Protein AF-0000000085932369 (afdb_homodimer)

Radius of gyration: 22.87 Å; Cα contacts (8 Å, |Δi|>4): 443; chains: 2; bounding box: 45×69×63 Å

Organism: NCBI:txid2903556

Solvent-accessible surface area (backbone atoms only — not comparable to full-atom values): 17934 Å² total; per-residue (Å²): 130,82,78,56,84,69,60,48,57,63,90,73,26,46,68,50,32,67,59,40,33,54,51,48,50,53,53,52,72,73,40,90,59,33,65,48,53,47,38,57,57,40,38,43,55,22,18,66,67,14,22,52,49,18,52,52,50,33,39,75,47,51,67,39,48,54,57,60,39,37,35,55,49,42,48,52,35,40,58,59,43,41,21,70,53,42,41,50,55,55,47,55,74,44,67,52,51,70,66,43,47,51,52,21,46,49,72,58,44,48,63,48,97,69,71,75,40,45,50,39,53,23,47,33,46,45,38,64,52,73,38,41,68,46,44,74,72,67,37,48,66,59,52,48,52,52,44,42,74,50,38,40,51,66,72,46,48,54,50,24,54,52,52,52,56,56,56,69,73,97,131,82,79,58,83,69,61,48,56,64,89,73,26,46,67,49,32,67,58,40,33,52,51,49,51,53,51,52,72,72,40,88,59,34,65,50,52,46,38,57,57,40,39,45,56,22,18,68,67,14,21,51,49,18,50,51,51,33,38,74,47,51,66,40,48,53,58,59,40,37,36,53,50,42,46,52,35,41,60,60,43,41,22,69,52,41,40,50,55,56,48,55,72,44,67,51,52,70,65,42,48,52,52,21,46,50,71,58,47,47,62,48,97,69,72,74,38,47,49,41,53,23,48,34,47,45,38,65,50,74,38,40,68,46,45,75,71,67,37,48,68,60,51,49,52,52,43,42,75,49,39,41,52,68,72,46,47,55,50,24,53,52,53,52,57,56,56,70,74,98

Nearest PDB structures (foldseek):
  3dfg-assembly1_A  TM=7.960E-01  e=4.569E-06  Xanthomonas campestris pv. campestris
  3d5l-assembly2_B  TM=8.323E-01  e=6.733E-05  Limosilactobacillus reuteri subsp. rodentium
  3d5l-assembly1_A  TM=8.356E-01  e=1.190E-04  Limosilactobacillus reuteri subsp. rodentium
  3c1d-assembly3_A  TM=7.970E-01  e=9.922E-04  unclassified
  3c1d-assembly3_B  TM=7.522E-01  e=1.220E-03  unclassified

pLDDT: mean 90.95, std 12.21, range [25.38, 98.31]

InterPro domains:
  IPR003783 Regulatory protein RecX [MF_01114] (12-168)
  IPR003783 Regulatory protein RecX [PTHR33602] (10-166)
  IPR036388 Winged helix-like DNA-binding domain superfamily [G3DSA:1.10.10.10] (19-63)
  IPR053926 RecX, first three-helical domain [PF21982] (20-58)

Sequence (340 aa):
MAWARRRRPEAEKSADPAKARATGLEYLAAREHSAAELYDRLCRRYTEAAAAQAIADLVEQGWLDDTRYALMRAQSLLYARKSRRAAAHVLRGKGLTNQQVQQALEEVYAAPEEGEDPELAAAIALVQGRYQAKLAAGRRDLVAAALLRRGFGYPVVRRALAEVEQTSDLMAWARRRRPEAEKSADPAKARATGLEYLAAREHSAAELYDRLCRRYTEAAAAQAIADLVEQGWLDDTRYALMRAQSLLYARKSRRAAAHVLRGKGLTNQQVQQALEEVYAAPEEGEDPELAAAIALVQGRYQAKLAAGRRDLVAAALLRRGFGYPVVRRALAEVEQTSDL

Foldseek 3Di:
DPPPVPLPDLVQAAAALVVLLVVLLVVLVVDDAALQRSLVVSSSRHHNNSSVVSSVVCVVVPSHDLLVVLQVQLQVCLVVLAALQLSLVVSVVRVDDPVSNVVSSCVRQPDDPDDDRSNLVSLLVCCVVPPVVVVVVVVLVVSLVVVVVRPHDPVSSVVSSVVSVVVVVD/DPPPVPLPDLVQAAAALVVLLVVLLVVLVVDDAALQRSLVVSSSRHHNNSSVVSSVVCVVVPSHDLLVVLQVQLQVCLVVLAALQLSLVVSVVRVDDPVSNVVSSCVRQPDDPDDDRSNLVSLLVCCVVPPVVVVVVVVLVVSLVVVVVSPHDPVSSVVSSVVSVVVVVD

Secondary structure (DSSP, 8-state):
---------GGGSB--HHHHHHHHHHHHHHS---HHHHHHHHTTTB-HHHHHHHHHHHHHTTS--HHHHHHHHHHHHHHTT--HHHHHHHHHTTT--HHHHHHHHHHHHSPPSSS--HHHHHHHHHIIIIIHHHHHTT-HHHHHHHHHHTT--HHHHHHHHHHHHHHH--/---------GGGSB--HHHHHHHHHHHHHHS---HHHHHHHHTTTB-HHHHHHHHHHHHHTTS--HHHHHHHHHHHHHHTT--HHHHHHHHHTTT--HHHHHHHHHHHHSPPSSS--HHHHHHHHHIIIIIHHHHHTT-HHHHHHHHHHTT--HHHHHHHHHHHHHHHH-

Structure (mmCIF, N/CA/C/O backbone):
data_AF-0000000085932369-model_v1
#
loop_
_entity.id
_entity.type
_entity.pdbx_description
1 polymer 'Regulatory protein RecX'
#
loop_
_atom_site.group_PDB
_atom_site.id
_atom_site.type_symbol
_atom_site.label_atom_id
_atom_site.label_alt_id
_atom_site.label_comp_id
_atom_site.label_asym_id
_atom_site.label_entity_id
_atom_site.label_seq_id
_atom_site.pdbx_PDB_ins_code
_atom_site.Cartn_x
_atom_site.Cartn_y
_atom_site.Cartn_z
_atom_site.occupancy
_atom_site.B_iso_or_equiv
_atom_site.auth_seq_id
_atom_site.auth_comp_id
_atom_site.auth_asym_id
_atom_site.auth_atom_id
_atom_site.pdbx_PDB_model_num
ATOM 1 N N . MET A 1 1 ? 8.391 -18.094 24.875 1 25.66 1 MET A N 1
ATOM 2 C CA . MET A 1 1 ? 7.699 -16.859 25.234 1 25.66 1 MET A CA 1
ATOM 3 C C . MET A 1 1 ? 7.699 -15.883 24.047 1 25.66 1 MET A C 1
ATOM 5 O O . MET A 1 1 ? 8.758 -15.523 23.547 1 25.66 1 MET A O 1
ATOM 9 N N . ALA A 1 2 ? 6.883 -15.953 23.047 1 33.97 2 ALA A N 1
ATOM 10 C CA . ALA A 1 2 ? 6.766 -15.18 21.812 1 33.97 2 ALA A CA 1
ATOM 11 C C . ALA A 1 2 ? 6.746 -13.688 22.109 1 33.97 2 ALA A C 1
ATOM 13 O O . ALA A 1 2 ? 5.953 -13.211 22.922 1 33.97 2 ALA A O 1
ATOM 14 N N . TRP A 1 3 ? 7.82 -13.07 22.281 1 35.84 3 TRP A N 1
ATOM 15 C CA . TRP A 1 3 ? 7.98 -11.68 22.688 1 35.84 3 TRP A CA 1
ATOM 16 C C . TRP A 1 3 ? 7.035 -10.766 21.906 1 35.84 3 TRP A C 1
ATOM 18 O O . TRP A 1 3 ? 7.254 -10.508 20.719 1 35.84 3 TRP A O 1
ATOM 28 N N . ALA A 1 4 ? 5.793 -10.984 22.031 1 40.44 4 ALA A N 1
ATOM 29 C CA . ALA A 1 4 ? 4.762 -10.031 21.609 1 40.44 4 ALA A CA 1
ATOM 30 C C . ALA A 1 4 ? 5.199 -8.594 21.875 1 40.44 4 ALA A C 1
ATOM 32 O O . ALA A 1 4 ? 5.723 -8.289 22.953 1 40.44 4 ALA A O 1
ATOM 33 N N . ARG A 1 5 ? 5.832 -7.891 21.094 1 47.28 5 ARG A N 1
ATOM 34 C CA . ARG A 1 5 ? 6.051 -6.504 21.484 1 47.28 5 ARG A CA 1
ATOM 35 C C . ARG A 1 5 ? 5.008 -6.055 22.5 1 47.28 5 ARG A C 1
ATOM 37 O O . ARG A 1 5 ? 3.82 -5.969 22.188 1 47.28 5 ARG A O 1
ATOM 44 N N . ARG A 1 6 ? 5.023 -6.309 23.734 1 51.81 6 ARG A N 1
ATOM 45 C CA . ARG A 1 6 ? 4.156 -6.145 24.906 1 51.81 6 ARG A CA 1
ATOM 46 C C . ARG A 1 6 ? 3.436 -4.801 24.859 1 51.81 6 ARG A C 1
ATOM 48 O O . ARG A 1 6 ? 4.074 -3.754 24.719 1 51.81 6 ARG A O 1
ATOM 55 N N . ARG A 1 7 ? 2.188 -4.742 24.281 1 64.12 7 ARG A N 1
ATOM 56 C CA . ARG A 1 7 ? 1.36 -3.557 24.469 1 64.12 7 ARG A CA 1
ATOM 57 C C . ARG A 1 7 ? 1.574 -2.953 25.859 1 64.12 7 ARG A C 1
ATOM 59 O O . ARG A 1 7 ? 1.419 -3.641 26.859 1 64.12 7 ARG A O 1
ATOM 66 N N . ARG A 1 8 ? 2.355 -1.951 25.891 1 71.62 8 ARG A N 1
ATOM 67 C CA . ARG A 1 8 ? 2.498 -1.263 27.172 1 71.62 8 ARG A CA 1
ATOM 68 C C . ARG A 1 8 ? 1.15 -1.13 27.875 1 71.62 8 ARG A C 1
ATOM 70 O O . ARG A 1 8 ? 0.125 -0.911 27.234 1 71.62 8 ARG A O 1
ATOM 77 N N . PRO A 1 9 ? 1.215 -1.511 29.141 1 81.25 9 PRO A N 1
ATOM 78 C CA . PRO A 1 9 ? -0.034 -1.264 29.875 1 81.25 9 PRO A CA 1
ATOM 79 C C . PRO A 1 9 ? -0.544 0.165 29.688 1 81.25 9 PRO A C 1
ATOM 81 O O . PRO A 1 9 ? 0.249 1.088 29.5 1 81.25 9 PRO A O 1
ATOM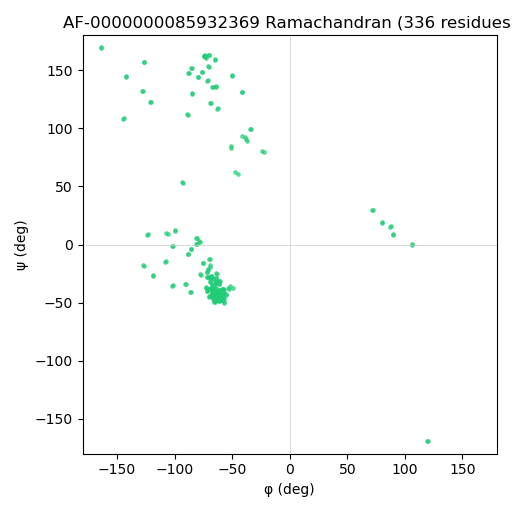 84 N N . GLU A 1 10 ? -1.812 0.389 29.656 1 83.69 10 GLU A N 1
ATOM 85 C CA . GLU A 1 10 ? -2.492 1.648 29.359 1 83.69 10 GLU A CA 1
ATOM 86 C C . GLU A 1 10 ? -1.952 2.779 30.234 1 83.69 10 GLU A C 1
ATOM 88 O O . GLU A 1 10 ? -1.795 3.908 29.766 1 83.69 10 GLU A O 1
ATOM 93 N N . ALA A 1 11 ? -1.631 2.426 31.453 1 83.56 11 ALA A N 1
ATOM 94 C CA . ALA A 1 11 ? -1.148 3.428 32.406 1 83.56 11 ALA A CA 1
ATOM 95 C C . ALA A 1 11 ? 0.236 3.934 32 1 83.56 11 ALA A C 1
ATOM 97 O O . ALA A 1 11 ? 0.636 5.035 32.406 1 83.56 11 ALA A O 1
ATOM 98 N N . GLU A 1 12 ? 0.857 3.211 31.234 1 88.94 12 GLU A N 1
ATOM 99 C CA . GLU A 1 12 ? 2.225 3.555 30.859 1 88.94 12 GLU A CA 1
ATOM 100 C C . GLU A 1 12 ? 2.268 4.195 29.469 1 88.94 12 GLU A C 1
ATOM 102 O O . GLU A 1 12 ? 3.301 4.73 29.062 1 88.94 12 GLU A O 1
ATOM 107 N N . LYS A 1 13 ? 1.153 4.266 28.938 1 90.44 13 LYS A N 1
ATOM 108 C CA . LYS A 1 13 ? 1.083 4.809 27.578 1 90.44 13 LYS A CA 1
ATOM 109 C C . LYS A 1 13 ? 0.933 6.328 27.609 1 90.44 13 LYS A C 1
ATOM 111 O O . LYS A 1 13 ? 0.403 6.891 28.562 1 90.44 13 LYS A O 1
ATOM 116 N N . SER A 1 14 ? 1.511 6.992 26.594 1 94.19 14 SER A N 1
ATOM 117 C CA . SER A 1 14 ? 1.384 8.445 26.5 1 94.19 14 SER A CA 1
ATOM 118 C C . SER A 1 14 ? -0.059 8.852 26.219 1 94.19 14 SER A C 1
ATOM 120 O O . SER A 1 14 ? -0.726 8.258 25.375 1 94.19 14 SER A O 1
ATOM 122 N N . ALA A 1 15 ? -0.54 9.836 26.891 1 95.06 15 ALA A N 1
ATOM 123 C CA . ALA A 1 15 ? -1.91 10.312 26.719 1 95.06 15 ALA A CA 1
ATOM 124 C C . ALA A 1 15 ? -1.952 11.555 25.828 1 95.06 15 ALA A C 1
ATOM 126 O O . ALA A 1 15 ? -2.992 12.211 25.719 1 95.06 15 ALA A O 1
ATOM 127 N N . ASP A 1 16 ? -0.867 11.867 25.172 1 95.25 16 ASP A N 1
ATOM 128 C CA . ASP A 1 16 ? -0.756 13.086 24.375 1 95.25 16 ASP A CA 1
ATOM 129 C C . ASP A 1 16 ? -1.245 12.852 22.938 1 95.25 16 ASP A C 1
ATOM 131 O O . ASP A 1 16 ? -0.539 12.258 22.125 1 95.25 16 ASP A O 1
ATOM 135 N N . PRO A 1 17 ? -2.395 13.469 22.562 1 95.44 17 PRO A N 1
ATOM 136 C CA . PRO A 1 17 ? -2.936 13.234 21.234 1 95.44 17 PRO A CA 1
ATOM 137 C C . PRO A 1 17 ? -2.078 13.859 20.125 1 95.44 17 PRO A C 1
ATOM 139 O O . PRO A 1 17 ? -2.037 13.344 19 1 95.44 17 PRO A O 1
ATOM 142 N N . ALA A 1 18 ? -1.434 14.867 20.5 1 93.06 18 ALA A N 1
ATOM 143 C CA . ALA A 1 18 ? -0.572 15.516 19.516 1 93.06 18 ALA A CA 1
ATOM 144 C C . ALA A 1 18 ? 0.598 14.609 19.125 1 93.06 18 ALA A C 1
ATOM 146 O O . ALA A 1 18 ? 0.953 14.508 17.953 1 93.06 18 ALA A O 1
ATOM 147 N N . LYS A 1 19 ? 1.152 14.031 20.078 1 94.75 19 LYS A N 1
ATOM 148 C CA . LYS A 1 19 ? 2.238 13.094 19.812 1 94.75 19 LYS A CA 1
ATOM 149 C C . LYS A 1 19 ? 1.732 11.867 19.062 1 94.75 19 LYS A C 1
ATOM 151 O O . LYS A 1 19 ? 2.41 11.367 18.156 1 94.75 19 LYS A O 1
ATOM 156 N N . ALA A 1 20 ? 0.612 11.438 19.422 1 96.62 20 ALA A N 1
ATOM 157 C CA . ALA A 1 20 ? 0.003 10.305 18.719 1 96.62 20 ALA A CA 1
ATOM 158 C C . ALA A 1 20 ? -0.228 10.641 17.25 1 96.62 20 ALA A C 1
ATOM 160 O O . ALA A 1 20 ? 0.026 9.812 16.375 1 96.62 20 ALA A O 1
ATOM 161 N N . ARG A 1 21 ? -0.708 11.812 17.031 1 94.88 21 ARG A N 1
ATOM 162 C CA . ARG A 1 21 ? -0.954 12.258 15.664 1 94.88 21 ARG A CA 1
ATOM 163 C C . ARG A 1 21 ? 0.344 12.305 14.859 1 94.88 21 ARG A C 1
ATOM 165 O O . ARG A 1 21 ? 0.385 11.867 13.711 1 94.88 21 ARG A O 1
ATOM 172 N N . ALA A 1 22 ? 1.368 12.797 15.508 1 90.62 22 ALA A N 1
ATOM 173 C CA . ALA A 1 22 ? 2.67 12.859 14.844 1 90.62 22 ALA A CA 1
ATOM 174 C C . ALA A 1 22 ? 3.172 11.461 14.492 1 90.62 22 ALA A C 1
ATOM 176 O O . ALA A 1 22 ? 3.656 11.234 13.383 1 90.62 22 ALA A O 1
ATOM 177 N N . THR A 1 23 ? 3.023 10.617 15.391 1 94.69 23 THR A N 1
ATOM 178 C CA . THR A 1 23 ? 3.396 9.227 15.148 1 94.69 23 THR A CA 1
ATOM 179 C C . THR A 1 23 ? 2.555 8.625 14.023 1 94.69 23 THR A C 1
ATOM 181 O O . THR A 1 23 ? 3.074 7.91 13.164 1 94.69 23 THR A O 1
ATOM 184 N N . GLY A 1 24 ? 1.262 8.906 14.023 1 94.69 24 GLY A N 1
ATOM 185 C CA . GLY A 1 24 ? 0.378 8.438 12.961 1 94.69 24 GLY A CA 1
ATOM 186 C C . GLY A 1 24 ? 0.799 8.906 11.586 1 94.69 24 GLY A C 1
ATOM 187 O O . GLY A 1 24 ? 0.768 8.133 10.625 1 94.69 24 GLY A O 1
ATOM 188 N N . LEU A 1 25 ? 1.221 10.078 11.539 1 88.19 25 LEU A N 1
ATOM 189 C CA . LEU A 1 25 ? 1.68 10.633 10.273 1 88.19 25 LEU A CA 1
ATOM 190 C C . LEU A 1 25 ? 2.934 9.922 9.781 1 88.19 25 LEU A C 1
ATOM 192 O O . LEU A 1 25 ? 3.092 9.688 8.586 1 88.19 25 LEU A O 1
ATOM 196 N N . GLU A 1 26 ? 3.773 9.594 10.688 1 87.88 26 GLU A N 1
ATOM 197 C CA . GLU A 1 26 ? 4.965 8.828 10.328 1 87.88 26 GLU A CA 1
ATOM 198 C C . GLU A 1 26 ? 4.594 7.457 9.766 1 87.88 26 GLU A C 1
ATOM 200 O O . GLU A 1 26 ? 5.168 7.012 8.773 1 87.88 26 GLU A O 1
ATOM 205 N N . TYR A 1 27 ? 3.678 6.828 10.43 1 90.75 27 TYR A N 1
ATOM 206 C CA . TYR A 1 27 ? 3.225 5.523 9.961 1 90.75 27 TYR A CA 1
ATOM 207 C C . TYR A 1 27 ? 2.607 5.633 8.57 1 90.75 27 TYR A C 1
ATOM 209 O O . TYR A 1 27 ? 2.873 4.801 7.699 1 90.75 27 TYR A O 1
ATOM 217 N N . LEU A 1 28 ? 1.825 6.707 8.32 1 88.12 28 LEU A N 1
ATOM 218 C CA . LEU A 1 28 ? 1.146 6.91 7.043 1 88.12 28 LEU A CA 1
ATOM 219 C C . LEU A 1 28 ? 2.148 7.215 5.934 1 88.12 28 LEU A C 1
ATOM 221 O O . LEU A 1 28 ? 1.909 6.891 4.77 1 88.12 28 LEU A O 1
ATOM 225 N N . ALA A 1 29 ? 3.254 7.812 6.336 1 80.19 29 ALA A N 1
ATOM 226 C CA . ALA A 1 29 ? 4.297 8.125 5.367 1 80.19 29 ALA A CA 1
ATOM 227 C C . ALA A 1 29 ? 5.012 6.855 4.902 1 80.19 29 ALA A C 1
ATOM 229 O O . ALA A 1 29 ? 5.539 6.801 3.789 1 80.19 29 ALA A O 1
ATOM 230 N N . ALA A 1 30 ? 4.941 5.867 5.723 1 83.69 30 ALA A N 1
ATOM 231 C CA . ALA A 1 30 ? 5.629 4.617 5.41 1 83.69 30 ALA A CA 1
ATOM 232 C C . ALA A 1 30 ? 4.754 3.713 4.551 1 83.69 30 ALA A C 1
ATOM 234 O O . ALA A 1 30 ? 5.242 3.061 3.625 1 83.69 30 ALA A O 1
ATOM 235 N N . ARG A 1 31 ? 3.516 3.654 4.84 1 85.25 31 ARG A N 1
ATOM 236 C CA . ARG A 1 31 ? 2.58 2.85 4.062 1 85.25 31 ARG A CA 1
ATOM 237 C C . ARG A 1 31 ? 1.139 3.258 4.348 1 85.25 31 ARG A C 1
ATOM 239 O O . ARG A 1 31 ? 0.869 3.961 5.324 1 85.25 31 ARG A O 1
ATOM 246 N N . GLU A 1 32 ? 0.269 2.738 3.543 1 86.81 32 GLU A N 1
ATOM 247 C CA . GLU A 1 32 ? -1.15 3.008 3.75 1 86.81 32 GLU A CA 1
ATOM 248 C C . GLU A 1 32 ? -1.703 2.191 4.914 1 86.81 32 GLU A C 1
ATOM 250 O O . GLU A 1 32 ? -1.232 1.084 5.184 1 86.81 32 GLU A O 1
ATOM 255 N N . HIS A 1 33 ? -2.691 2.801 5.582 1 92.94 33 HIS A N 1
ATOM 256 C CA . HIS A 1 33 ? -3.398 2.16 6.684 1 92.94 33 HIS A CA 1
ATOM 257 C C . HIS A 1 33 ? -4.883 2.512 6.664 1 92.94 33 HIS A C 1
ATOM 259 O O . HIS A 1 33 ? -5.254 3.631 6.305 1 92.94 33 HIS A O 1
ATOM 265 N N . SER A 1 34 ? -5.645 1.503 7.055 1 96.19 34 SER A N 1
ATOM 266 C CA . SER A 1 34 ? -6.996 1.879 7.449 1 96.19 34 SER A CA 1
ATOM 267 C C . SER A 1 34 ? -7.004 2.574 8.805 1 96.19 34 SER A C 1
ATOM 269 O O . SER A 1 34 ? -6.031 2.488 9.555 1 96.19 34 SER A O 1
ATOM 271 N N . ALA A 1 35 ? -8.125 3.279 9.078 1 97.06 35 ALA A N 1
ATOM 272 C CA . ALA A 1 35 ? -8.266 3.941 10.375 1 97.06 35 ALA A CA 1
ATOM 273 C C . ALA A 1 35 ? -8.148 2.939 11.516 1 97.06 35 ALA A C 1
ATOM 275 O O . ALA A 1 35 ? -7.469 3.201 12.516 1 97.06 35 ALA A O 1
ATOM 276 N N . ALA A 1 36 ? -8.758 1.831 11.359 1 97.06 36 ALA A N 1
ATOM 277 C CA . ALA A 1 36 ? -8.75 0.801 12.391 1 97.06 36 ALA A CA 1
ATOM 278 C C . ALA A 1 36 ? -7.344 0.262 12.625 1 97.06 36 ALA A C 1
ATOM 280 O O . ALA A 1 36 ? -6.91 0.107 13.766 1 97.06 36 ALA A O 1
ATOM 281 N N . GLU A 1 37 ? -6.672 -0.008 11.555 1 96.06 37 GLU A N 1
ATOM 282 C CA . GLU A 1 37 ? -5.305 -0.506 11.648 1 96.06 37 GLU A CA 1
ATOM 283 C C . GLU A 1 37 ? -4.395 0.508 12.344 1 96.06 37 GLU A C 1
ATOM 285 O O . GLU A 1 37 ? -3.586 0.144 13.195 1 96.06 37 GLU A O 1
ATOM 290 N N . LEU A 1 38 ? -4.492 1.748 11.945 1 97 38 LEU A N 1
ATOM 291 C CA . LEU A 1 38 ? -3.648 2.797 12.508 1 97 38 LEU A CA 1
ATOM 292 C C . LEU A 1 38 ? -3.969 3.02 13.984 1 97 38 LEU A C 1
ATOM 294 O O . LEU A 1 38 ? -3.061 3.207 14.797 1 97 38 LEU A O 1
ATOM 298 N N . TYR A 1 39 ? -5.23 2.977 14.305 1 97.69 39 TYR A N 1
ATOM 299 C CA . TYR A 1 39 ? -5.656 3.09 15.695 1 97.69 39 TYR A CA 1
ATOM 300 C C . TYR A 1 39 ? -5.012 2.008 16.547 1 97.69 39 TYR A C 1
ATOM 302 O O . TYR A 1 39 ? -4.418 2.303 17.594 1 97.69 39 TYR A O 1
ATOM 310 N N . ASP A 1 40 ? -5.102 0.807 16.094 1 96.81 40 ASP A N 1
ATOM 311 C CA . ASP A 1 40 ? -4.535 -0.32 16.828 1 96.81 40 ASP A CA 1
ATOM 312 C C . ASP A 1 40 ? -3.027 -0.159 17 1 96.81 40 ASP A C 1
ATOM 314 O O . ASP A 1 40 ? -2.488 -0.457 18.062 1 96.81 40 ASP A O 1
ATOM 318 N N . ARG A 1 41 ? -2.406 0.274 16.016 1 95.75 41 ARG A N 1
ATOM 319 C CA . ARG A 1 41 ? -0.961 0.469 16.078 1 95.75 41 ARG A CA 1
ATOM 320 C C . ARG A 1 41 ? -0.599 1.574 17.062 1 95.75 41 ARG A C 1
ATOM 322 O O . ARG A 1 41 ? 0.348 1.435 17.828 1 95.75 41 ARG A O 1
ATOM 329 N N . LEU A 1 42 ? -1.253 2.627 16.984 1 97.38 42 LEU A N 1
ATOM 330 C CA . LEU A 1 42 ? -0.998 3.746 17.891 1 97.38 42 LEU A CA 1
ATOM 331 C C . LEU A 1 42 ? -1.233 3.34 19.344 1 97.38 42 LEU A C 1
ATOM 333 O O . LEU A 1 42 ? -0.527 3.801 20.25 1 97.38 42 LEU A O 1
ATOM 337 N N . CYS A 1 43 ? -2.145 2.434 19.578 1 96.69 43 CYS A N 1
ATOM 338 C CA . CYS A 1 43 ? -2.514 2.012 20.922 1 96.69 43 CYS A CA 1
ATOM 339 C C . CYS A 1 43 ? -1.389 1.218 21.578 1 96.69 43 CYS A C 1
ATOM 341 O O . CYS A 1 43 ? -1.408 0.979 22.781 1 96.69 43 CYS A O 1
ATOM 343 N N . ARG A 1 44 ? -0.462 0.848 20.797 1 95 44 ARG A N 1
ATOM 344 C CA . ARG A 1 44 ? 0.698 0.172 21.375 1 95 44 ARG A CA 1
ATOM 345 C C . ARG A 1 44 ? 1.556 1.142 22.172 1 95 44 ARG A C 1
ATOM 347 O O . ARG A 1 44 ? 2.297 0.727 23.078 1 95 44 ARG A O 1
ATOM 354 N N . ARG A 1 45 ? 1.443 2.381 21.906 1 95.31 45 ARG A N 1
ATOM 355 C CA . ARG A 1 45 ? 2.326 3.361 22.531 1 95.31 45 ARG A CA 1
ATOM 356 C C . ARG A 1 45 ? 1.526 4.473 23.203 1 95.31 45 ARG A C 1
ATOM 358 O O . ARG A 1 45 ? 2.049 5.195 24.047 1 95.31 45 ARG A O 1
ATOM 365 N N . TYR A 1 46 ? 0.295 4.574 22.812 1 97.44 46 TYR A N 1
ATOM 366 C CA . TYR A 1 46 ? -0.537 5.672 23.281 1 97.44 46 TYR A CA 1
ATOM 367 C C . TYR A 1 46 ? -1.835 5.148 23.891 1 97.44 46 TYR A C 1
ATOM 369 O O . TYR A 1 46 ? -2.254 4.027 23.609 1 97.44 46 TYR A O 1
ATOM 377 N N . THR A 1 47 ? -2.418 6.031 24.781 1 97.12 47 THR A N 1
ATOM 378 C CA . THR A 1 47 ? -3.703 5.656 25.359 1 97.12 47 THR A CA 1
ATOM 379 C C . THR A 1 47 ? -4.781 5.59 24.281 1 97.12 47 THR A C 1
ATOM 381 O O . THR A 1 47 ? -4.648 6.211 23.219 1 97.12 47 THR A O 1
ATOM 384 N N . GLU A 1 48 ? -5.84 4.859 24.609 1 96.88 48 GLU A N 1
ATOM 385 C CA . GLU A 1 48 ? -6.949 4.727 23.672 1 96.88 48 GLU A CA 1
ATOM 386 C C . GLU A 1 48 ? -7.535 6.086 23.312 1 96.88 48 GLU A C 1
ATOM 388 O O . GLU A 1 48 ? -7.852 6.348 22.141 1 96.88 48 GLU A O 1
ATOM 393 N N . ALA A 1 49 ? -7.648 6.906 24.281 1 97.75 49 ALA A N 1
ATOM 394 C CA . ALA A 1 49 ? -8.234 8.227 24.062 1 97.75 49 ALA A CA 1
ATOM 395 C C . ALA A 1 49 ? -7.344 9.078 23.156 1 97.75 49 ALA A C 1
ATOM 397 O O . ALA A 1 49 ? -7.836 9.742 22.234 1 97.75 49 ALA A O 1
ATOM 398 N N . ALA A 1 50 ? -6.07 9.023 23.406 1 97.81 50 ALA A N 1
ATOM 399 C CA . ALA A 1 50 ? -5.129 9.789 22.594 1 97.81 50 ALA A CA 1
ATOM 400 C C . ALA A 1 50 ? -5.109 9.281 21.156 1 97.81 50 ALA A C 1
ATOM 402 O O . ALA A 1 50 ? -5.082 10.07 20.203 1 97.81 50 ALA A O 1
ATOM 403 N N . ALA A 1 51 ? -5.176 8.008 21.016 1 98.06 51 ALA A N 1
ATOM 404 C CA . ALA A 1 51 ? -5.195 7.398 19.688 1 98.06 51 ALA A CA 1
ATOM 405 C C . ALA A 1 51 ? -6.477 7.762 18.938 1 98.06 51 ALA A C 1
ATOM 407 O O . ALA A 1 51 ? -6.43 8.102 17.75 1 98.06 51 ALA A O 1
ATOM 408 N N . ALA A 1 52 ? -7.57 7.699 19.641 1 98.19 52 ALA A N 1
ATOM 409 C CA . ALA A 1 52 ? -8.852 8.023 19.016 1 98.19 52 ALA A CA 1
ATOM 410 C C . ALA A 1 52 ? -8.875 9.461 18.531 1 98.19 52 ALA A C 1
ATOM 412 O O . ALA A 1 52 ? -9.344 9.734 17.422 1 98.19 52 ALA A O 1
ATOM 413 N N . GLN A 1 53 ? -8.375 10.281 19.281 1 98.19 53 GLN A N 1
ATOM 414 C CA . GLN A 1 53 ? -8.328 11.688 18.891 1 98.19 53 GLN A CA 1
ATOM 415 C C . GLN A 1 53 ? -7.387 11.891 17.703 1 98.19 53 GLN A C 1
ATOM 417 O O . GLN A 1 53 ? -7.695 12.664 16.797 1 98.19 53 GLN A O 1
ATOM 422 N N . ALA A 1 54 ? -6.277 11.25 17.766 1 97.38 54 ALA A N 1
ATOM 423 C CA . ALA A 1 54 ? -5.34 11.328 16.641 1 97.38 54 ALA A CA 1
ATOM 424 C C . ALA A 1 54 ? -5.992 10.867 15.344 1 97.38 54 ALA A C 1
ATOM 426 O O . ALA A 1 54 ? -5.848 11.523 14.305 1 97.38 54 ALA A O 1
ATOM 427 N N . ILE A 1 55 ? -6.727 9.812 15.398 1 97.94 55 ILE A N 1
ATOM 428 C CA . ILE A 1 55 ? -7.398 9.281 14.219 1 97.94 55 ILE A CA 1
ATOM 429 C C . ILE A 1 55 ? -8.414 10.297 13.695 1 97.94 55 ILE A C 1
ATOM 431 O O . ILE A 1 55 ? -8.477 10.562 12.5 1 97.94 55 ILE A O 1
ATOM 435 N N . ALA A 1 56 ? -9.148 10.844 14.633 1 97.44 56 ALA A N 1
ATOM 436 C CA . ALA A 1 56 ? -10.156 11.836 14.25 1 97.44 56 ALA A CA 1
ATOM 437 C C . ALA A 1 56 ? -9.516 13.023 13.539 1 97.44 56 ALA A C 1
ATOM 439 O O . ALA A 1 56 ? -10.023 13.484 12.516 1 97.44 56 ALA A O 1
ATOM 440 N N . ASP A 1 57 ? -8.445 13.422 14.102 1 94.38 57 ASP A N 1
ATOM 441 C CA . ASP A 1 57 ? -7.73 14.555 13.516 1 94.38 57 ASP A CA 1
ATOM 442 C C . ASP A 1 57 ? -7.223 14.219 12.117 1 94.38 57 ASP A C 1
ATOM 444 O O . ASP A 1 57 ? -7.352 15.031 11.195 1 94.38 57 ASP A O 1
ATOM 448 N N . LEU A 1 58 ? -6.703 13.094 11.977 1 94.44 58 LEU A N 1
ATOM 449 C CA . LEU A 1 58 ? -6.121 12.672 10.711 1 94.44 58 LEU A CA 1
ATOM 450 C C . LEU A 1 58 ? -7.207 12.508 9.648 1 94.44 58 LEU A C 1
ATOM 452 O O . LEU A 1 58 ? -6.984 12.812 8.477 1 94.44 58 LEU A O 1
ATOM 456 N N . VAL A 1 59 ? -8.344 12.078 10.047 1 94.56 59 VAL A N 1
ATOM 457 C CA . VAL A 1 59 ? -9.469 11.93 9.125 1 94.56 59 VAL A CA 1
ATOM 458 C C . VAL A 1 59 ? -9.977 13.312 8.711 1 94.56 59 VAL A C 1
ATOM 460 O O . VAL A 1 59 ? -10.18 13.57 7.52 1 94.56 59 VAL A O 1
ATOM 463 N N . GLU A 1 60 ? -10.078 14.109 9.68 1 91.88 60 GLU A N 1
ATOM 464 C CA . GLU A 1 60 ? -10.578 15.461 9.414 1 91.88 60 GLU A CA 1
ATOM 465 C C . GLU A 1 60 ? -9.664 16.219 8.461 1 91.88 60 GLU A C 1
ATOM 467 O O . GLU A 1 60 ? -10.133 16.953 7.594 1 91.88 60 GLU A O 1
ATOM 472 N N . GLN A 1 61 ? -8.43 15.922 8.602 1 87.44 61 GLN A N 1
ATOM 473 C CA . GLN A 1 61 ? -7.441 16.641 7.797 1 87.44 61 GLN A CA 1
ATOM 474 C C . GLN A 1 61 ? -7.215 15.953 6.457 1 87.44 61 GLN A C 1
ATOM 476 O O . GLN A 1 61 ? -6.461 16.453 5.617 1 87.44 61 GLN A O 1
ATOM 481 N N . GLY A 1 62 ? -7.77 14.766 6.254 1 88.56 62 GLY A N 1
ATOM 482 C CA . GLY A 1 62 ? -7.734 14.086 4.969 1 88.56 62 GLY A CA 1
ATOM 483 C C . GLY A 1 62 ? -6.52 13.188 4.805 1 88.56 62 GLY A C 1
ATOM 484 O O . GLY A 1 62 ? -6.25 12.703 3.705 1 88.56 62 GLY A O 1
ATOM 485 N N . TRP A 1 63 ? -5.801 13.031 5.883 1 88.88 63 TRP A N 1
ATOM 486 C CA . TRP A 1 63 ? -4.633 12.156 5.82 1 88.88 63 TRP A CA 1
ATOM 487 C C . TRP A 1 63 ? -5.047 10.688 5.867 1 88.88 63 TRP A C 1
ATOM 489 O O . TRP A 1 63 ? -4.336 9.82 5.355 1 88.88 63 TRP A O 1
ATOM 499 N N . LEU A 1 64 ? -6.152 10.531 6.453 1 92.88 64 LEU A N 1
ATOM 500 C CA . LEU A 1 64 ? -6.738 9.195 6.59 1 92.88 64 LEU A CA 1
ATOM 501 C C . LEU A 1 64 ? -8.102 9.133 5.918 1 92.88 64 LEU A C 1
ATOM 503 O O . LEU A 1 64 ? -8.984 9.953 6.207 1 92.88 64 LEU A O 1
ATOM 507 N N . ASP A 1 65 ? -8.203 8.25 5.027 1 93.62 65 ASP A N 1
ATOM 508 C CA . ASP A 1 65 ? -9.445 8.07 4.285 1 93.62 65 ASP A CA 1
ATOM 509 C C . ASP A 1 65 ? -9.688 6.598 3.971 1 93.62 65 ASP A C 1
ATOM 511 O O . ASP A 1 65 ? -9.125 6.059 3.018 1 93.62 65 ASP A O 1
ATOM 515 N N . ASP A 1 66 ? -10.602 6.059 4.617 1 96.75 66 ASP A N 1
ATOM 516 C CA . ASP A 1 66 ? -10.828 4.617 4.52 1 96.75 66 ASP A CA 1
ATOM 517 C C . ASP A 1 66 ? -11.422 4.246 3.164 1 96.75 66 ASP A C 1
ATOM 519 O O . ASP A 1 66 ? -11.242 3.121 2.689 1 96.75 66 ASP A O 1
ATOM 523 N N . THR A 1 67 ? -12.117 5.129 2.574 1 96 67 THR A N 1
ATOM 524 C CA . THR A 1 67 ? -12.625 4.863 1.233 1 96 67 THR A CA 1
ATOM 525 C C . THR A 1 67 ? -11.484 4.77 0.229 1 96 67 THR A C 1
ATOM 527 O O . THR A 1 67 ? -11.43 3.846 -0.584 1 96 67 THR A O 1
ATOM 530 N N . ARG A 1 68 ? -10.648 5.668 0.353 1 92.69 68 ARG A N 1
ATOM 531 C CA . ARG A 1 68 ? -9.469 5.656 -0.506 1 92.69 68 ARG A CA 1
ATOM 532 C C . ARG A 1 68 ? -8.594 4.434 -0.223 1 92.69 68 ARG A C 1
ATOM 534 O O . ARG A 1 68 ? -8.109 3.781 -1.149 1 92.69 68 ARG A O 1
ATOM 541 N N . TYR A 1 69 ? -8.445 4.203 1.021 1 94.62 69 TYR A N 1
ATOM 542 C CA . TYR A 1 69 ? -7.668 3.033 1.416 1 94.62 69 TYR A CA 1
ATOM 543 C C . TYR A 1 69 ? -8.25 1.761 0.818 1 94.62 69 TYR A C 1
ATOM 545 O O . TYR A 1 69 ? -7.527 0.941 0.253 1 94.62 69 TYR A O 1
ATOM 553 N N . ALA A 1 70 ? -9.484 1.623 0.92 1 96.56 70 ALA A N 1
ATOM 554 C CA . ALA A 1 70 ? -10.172 0.432 0.421 1 96.56 70 ALA A CA 1
ATOM 555 C C . ALA A 1 70 ? -9.945 0.26 -1.078 1 96.56 70 ALA A C 1
ATOM 557 O O . ALA A 1 70 ? -9.68 -0.849 -1.55 1 96.56 70 ALA A O 1
ATOM 558 N N . LEU A 1 71 ? -10.039 1.304 -1.762 1 94.31 71 LEU A N 1
ATOM 559 C CA . LEU A 1 71 ? -9.883 1.277 -3.211 1 94.31 71 LEU A CA 1
ATOM 560 C C . LEU A 1 71 ? -8.461 0.864 -3.594 1 94.31 71 LEU A C 1
ATOM 562 O O . LEU A 1 71 ? -8.273 -0.028 -4.426 1 94.31 71 LEU A O 1
ATOM 566 N N . MET A 1 72 ? -7.555 1.479 -3.004 1 91 72 MET A N 1
ATOM 567 C CA . MET A 1 72 ? -6.156 1.189 -3.305 1 91 72 MET A CA 1
ATOM 568 C C . MET A 1 72 ? -5.809 -0.252 -2.943 1 91 72 MET A C 1
ATOM 570 O O . MET A 1 72 ? -5.113 -0.935 -3.699 1 91 72 MET A O 1
ATOM 574 N N . ARG A 1 73 ? -6.297 -0.631 -1.845 1 93.19 73 ARG A N 1
ATOM 575 C CA . ARG A 1 73 ? -6.023 -1.996 -1.408 1 93.19 73 ARG A CA 1
ATOM 576 C C . ARG A 1 73 ? -6.684 -3.012 -2.336 1 93.19 73 ARG A C 1
ATOM 578 O O . ARG A 1 73 ? -6.086 -4.031 -2.674 1 93.19 73 ARG A O 1
ATOM 585 N N . ALA A 1 74 ? -7.875 -2.746 -2.725 1 94.88 74 ALA A N 1
ATOM 586 C CA . ALA A 1 74 ? -8.547 -3.627 -3.674 1 94.88 74 ALA A CA 1
ATOM 587 C C . ALA A 1 74 ? -7.75 -3.754 -4.969 1 94.88 74 ALA A C 1
ATOM 589 O O . ALA A 1 74 ? -7.617 -4.852 -5.516 1 94.88 74 ALA A O 1
ATOM 590 N N . GLN A 1 75 ? -7.273 -2.707 -5.422 1 91.19 75 GLN A N 1
ATOM 591 C CA . GLN A 1 75 ? -6.457 -2.721 -6.633 1 91.19 75 GLN A CA 1
ATOM 592 C C . GLN A 1 75 ? -5.223 -3.6 -6.457 1 91.19 75 GLN A C 1
ATOM 594 O O . GLN A 1 75 ? -4.887 -4.391 -7.34 1 91.19 75 GLN A O 1
ATOM 599 N N . SER A 1 76 ? -4.621 -3.393 -5.363 1 89.81 76 SER A N 1
ATOM 600 C CA . SER A 1 76 ? -3.426 -4.18 -5.082 1 89.81 76 SER A CA 1
ATOM 601 C C . SER A 1 76 ? -3.748 -5.672 -5.023 1 89.81 76 SER A C 1
ATOM 603 O O . SER A 1 76 ? -2.955 -6.5 -5.477 1 89.81 76 SER A O 1
ATOM 605 N N . LEU A 1 77 ? -4.832 -5.984 -4.473 1 92.62 77 LEU A N 1
ATOM 606 C CA . LEU A 1 77 ? -5.238 -7.383 -4.352 1 92.62 77 LEU A CA 1
ATOM 607 C C . LEU A 1 77 ? -5.562 -7.973 -5.719 1 92.62 77 LEU A C 1
ATOM 609 O O . LEU A 1 77 ? -5.25 -9.133 -5.992 1 92.62 77 LEU A O 1
ATOM 613 N N . LEU A 1 78 ? -6.16 -7.168 -6.539 1 92.81 78 LEU A N 1
ATOM 614 C CA . LEU A 1 78 ? -6.41 -7.617 -7.906 1 92.81 78 LEU A CA 1
ATOM 615 C C . LEU A 1 78 ? -5.102 -7.895 -8.633 1 92.81 78 LEU A C 1
ATOM 617 O O . LEU A 1 78 ? -4.965 -8.922 -9.305 1 92.81 78 LEU A O 1
ATOM 621 N N . TYR A 1 79 ? -4.223 -7.039 -8.477 1 87.81 79 TYR A N 1
ATOM 622 C CA . TYR A 1 79 ? -2.92 -7.207 -9.109 1 87.81 79 TYR A CA 1
ATOM 623 C C . TYR A 1 79 ? -2.221 -8.461 -8.602 1 87.81 79 TYR A C 1
ATOM 625 O O . TYR A 1 79 ? -1.491 -9.117 -9.344 1 87.81 79 TYR A O 1
ATOM 633 N N . ALA A 1 80 ? -2.48 -8.773 -7.375 1 87.75 80 ALA A N 1
ATOM 634 C CA . ALA A 1 80 ? -1.94 -9.992 -6.785 1 87.75 80 ALA A CA 1
ATOM 635 C C . ALA A 1 80 ? -2.773 -11.211 -7.18 1 87.75 80 ALA A C 1
ATOM 637 O O . ALA A 1 80 ? -2.596 -12.297 -6.625 1 87.75 80 ALA A O 1
ATOM 638 N N . ARG A 1 81 ? -3.742 -10.992 -8.047 1 91.19 81 ARG A N 1
ATOM 639 C CA . ARG A 1 81 ? -4.543 -12.039 -8.672 1 91.19 81 ARG A CA 1
ATOM 640 C C . ARG A 1 81 ? -5.512 -12.664 -7.676 1 91.19 81 ARG A C 1
ATOM 642 O O . ARG A 1 81 ? -5.785 -13.867 -7.738 1 91.19 81 ARG A O 1
ATOM 649 N N . LYS A 1 82 ? -5.926 -11.891 -6.738 1 93.88 82 LYS A N 1
ATOM 650 C CA . LYS A 1 82 ? -6.977 -12.344 -5.832 1 93.88 82 LYS A CA 1
ATOM 651 C C . LYS A 1 82 ? -8.352 -12.219 -6.473 1 93.88 82 LYS A C 1
ATOM 653 O O . LYS A 1 82 ? -8.609 -11.273 -7.223 1 93.88 82 LYS A O 1
ATOM 658 N N . SER A 1 83 ? -9.203 -13.211 -6.145 1 97.5 83 SER A N 1
ATOM 659 C CA . SER A 1 83 ? -10.594 -13.125 -6.582 1 97.5 83 SER A CA 1
ATOM 660 C C . SER A 1 83 ? -11.352 -12.031 -5.832 1 97.5 83 SER A C 1
ATOM 662 O O . SER A 1 83 ? -10.891 -11.555 -4.789 1 97.5 83 SER A O 1
ATOM 664 N N . ARG A 1 84 ? -12.5 -11.68 -6.441 1 97.06 84 ARG A N 1
ATOM 665 C CA . ARG A 1 84 ? -13.375 -10.703 -5.793 1 97.06 84 ARG A CA 1
ATOM 666 C C . ARG A 1 84 ? -13.742 -11.148 -4.383 1 97.06 84 ARG A C 1
ATOM 668 O O . ARG A 1 84 ? -13.695 -10.352 -3.443 1 97.06 84 ARG A O 1
ATOM 675 N N . ARG A 1 85 ? -14.039 -12.344 -4.258 1 97.44 85 ARG A N 1
ATOM 676 C CA . ARG A 1 85 ? -14.422 -12.906 -2.965 1 97.44 85 ARG A CA 1
ATOM 677 C C . ARG A 1 85 ? -13.258 -12.867 -1.983 1 97.44 85 ARG A C 1
ATOM 679 O O . ARG A 1 85 ? -13.43 -12.5 -0.821 1 97.44 85 ARG A O 1
ATOM 686 N N . ALA A 1 86 ? -12.117 -13.281 -2.436 1 96.5 86 ALA A N 1
ATOM 687 C CA . ALA A 1 86 ? -10.938 -13.25 -1.582 1 96.5 86 ALA A CA 1
ATOM 688 C C . ALA A 1 86 ? -10.594 -11.828 -1.164 1 96.5 86 ALA A C 1
ATOM 690 O O . ALA A 1 86 ? -10.258 -11.578 -0.005 1 96.5 86 ALA A O 1
ATOM 691 N N . ALA A 1 87 ? -10.672 -10.906 -2.096 1 96.88 87 ALA A N 1
ATOM 692 C CA . ALA A 1 87 ? -10.406 -9.5 -1.803 1 96.88 87 ALA A CA 1
ATOM 693 C C . ALA A 1 87 ? -11.391 -8.961 -0.766 1 96.88 87 ALA A C 1
ATOM 695 O O . ALA A 1 87 ? -11 -8.227 0.146 1 96.88 87 ALA A O 1
ATOM 696 N N . ALA A 1 88 ? -12.648 -9.375 -0.924 1 97.69 88 ALA A N 1
ATOM 697 C CA . ALA A 1 88 ? -13.672 -8.961 0.038 1 97.69 88 ALA A CA 1
ATOM 698 C C . ALA A 1 88 ? -13.305 -9.414 1.45 1 97.69 88 ALA A C 1
ATOM 700 O O . ALA A 1 88 ? -13.422 -8.641 2.404 1 97.69 88 ALA A O 1
ATOM 701 N N . HIS A 1 89 ? -12.883 -10.555 1.535 1 96.56 89 HIS A N 1
ATOM 702 C CA . HIS A 1 89 ? -12.508 -11.117 2.83 1 96.56 89 HIS A CA 1
ATOM 703 C C . HIS A 1 89 ? -11.359 -10.328 3.455 1 96.56 89 HIS A C 1
ATOM 705 O O . HIS A 1 89 ? -11.406 -9.992 4.641 1 96.56 89 HIS A O 1
ATOM 711 N N . VAL A 1 90 ? -10.398 -10.078 2.686 1 95 90 VAL A N 1
ATOM 712 C CA . VAL A 1 90 ? -9.242 -9.336 3.182 1 95 90 VAL A CA 1
ATOM 713 C C . VAL A 1 90 ? -9.68 -7.945 3.643 1 95 90 VAL A C 1
ATOM 715 O O . VAL A 1 90 ? -9.32 -7.508 4.742 1 95 90 VAL A O 1
ATOM 718 N N . LEU A 1 91 ? -10.438 -7.234 2.873 1 97.12 91 LEU A N 1
ATOM 719 C CA . LEU A 1 91 ? -10.836 -5.863 3.16 1 97.12 91 LEU A CA 1
ATOM 720 C C . LEU A 1 91 ? -11.703 -5.801 4.414 1 97.12 91 LEU A C 1
ATOM 722 O O . LEU A 1 91 ? -11.602 -4.852 5.195 1 97.12 91 LEU A O 1
ATOM 726 N N . ARG A 1 92 ? -12.531 -6.785 4.578 1 96.62 92 ARG A N 1
ATOM 727 C CA . ARG A 1 92 ? -13.391 -6.82 5.754 1 96.62 92 ARG A CA 1
ATOM 728 C C . ARG A 1 92 ? -12.57 -6.945 7.031 1 96.62 92 ARG A C 1
ATOM 730 O O . ARG A 1 92 ? -12.969 -6.438 8.086 1 96.62 92 ARG A O 1
ATOM 737 N N . GLY A 1 93 ? -11.445 -7.551 6.922 1 95.62 93 GLY A N 1
ATOM 738 C CA . GLY A 1 93 ? -10.57 -7.727 8.07 1 95.62 93 GLY A CA 1
ATOM 739 C C . GLY A 1 93 ? -9.781 -6.477 8.414 1 95.62 93 GLY A C 1
ATOM 740 O O . GLY A 1 93 ? -9.023 -6.465 9.383 1 95.62 93 GLY A O 1
ATOM 741 N N . LYS A 1 94 ? -10.008 -5.379 7.715 1 95.94 94 LYS A N 1
ATOM 742 C CA . LYS A 1 94 ? -9.219 -4.16 7.887 1 95.94 94 LYS A CA 1
ATOM 743 C C . LYS A 1 94 ? -10.023 -3.088 8.609 1 95.94 94 LYS A C 1
ATOM 745 O O . LYS A 1 94 ? -9.633 -1.918 8.633 1 95.94 94 LYS A O 1
ATOM 750 N N . GLY A 1 95 ? -11.195 -3.42 9.148 1 96.06 95 GLY A N 1
ATOM 751 C CA . GLY A 1 95 ? -12 -2.479 9.906 1 96.06 95 GLY A CA 1
ATOM 752 C C . GLY A 1 95 ? -12.812 -1.543 9.023 1 96.06 95 GLY A C 1
ATOM 753 O O . GLY A 1 95 ? -13.234 -0.475 9.469 1 96.06 95 GLY A O 1
ATOM 754 N N . LEU A 1 96 ? -13.008 -1.866 7.832 1 97.69 96 LEU A N 1
ATOM 755 C CA . LEU A 1 96 ? -13.797 -1.088 6.879 1 97.69 96 LEU A CA 1
ATOM 756 C C . LEU A 1 96 ? -15.281 -1.422 7 1 97.69 96 LEU A C 1
ATOM 758 O O . LEU A 1 96 ? -15.641 -2.541 7.367 1 97.69 96 LEU A O 1
ATOM 762 N N . THR A 1 97 ? -16.109 -0.427 6.66 1 97.5 97 THR A N 1
ATOM 763 C CA . THR A 1 97 ? -17.547 -0.687 6.637 1 97.5 97 THR A CA 1
ATOM 764 C C . THR A 1 97 ? -17.922 -1.521 5.418 1 97.5 97 THR A C 1
ATOM 766 O O . THR A 1 97 ? -17.172 -1.587 4.445 1 97.5 97 THR A O 1
ATOM 769 N N . ASN A 1 98 ? -19.109 -2.123 5.5 1 97.5 98 ASN A N 1
ATOM 770 C CA . ASN A 1 98 ? -19.609 -2.883 4.359 1 97.5 98 ASN A CA 1
ATOM 771 C C . ASN A 1 98 ? -19.734 -2.008 3.113 1 97.5 98 ASN A C 1
ATOM 773 O O . ASN A 1 98 ? -19.438 -2.453 2.006 1 97.5 98 ASN A O 1
ATOM 777 N N . GLN A 1 99 ? -20.156 -0.876 3.324 1 98.06 99 GLN A N 1
ATOM 778 C CA . GLN A 1 99 ? -20.312 0.056 2.213 1 98.06 99 GLN A CA 1
ATOM 779 C C . GLN A 1 99 ? -18.984 0.362 1.548 1 98.06 99 GLN A C 1
ATOM 781 O O . GLN A 1 99 ? -18.875 0.347 0.32 1 98.06 99 GLN A O 1
ATOM 786 N N . GLN A 1 100 ? -17.969 0.649 2.295 1 97.88 100 GLN A N 1
ATOM 787 C CA . GLN A 1 100 ? -16.625 0.93 1.772 1 97.88 100 GLN A CA 1
ATOM 788 C C . GLN A 1 100 ? -16.078 -0.264 0.998 1 97.88 100 GLN A C 1
ATOM 790 O O . GLN A 1 100 ? -15.492 -0.098 -0.074 1 97.88 100 GLN A O 1
ATOM 795 N N . VAL A 1 101 ? -16.297 -1.417 1.522 1 98.19 101 VAL A N 1
ATOM 796 C CA . VAL A 1 101 ? -15.812 -2.645 0.898 1 98.19 101 VAL A CA 1
ATOM 797 C C . VAL A 1 101 ? -16.516 -2.857 -0.439 1 98.19 101 VAL A C 1
ATOM 799 O O . VAL A 1 101 ? -15.867 -3.068 -1.465 1 98.19 101 VAL A O 1
ATOM 802 N N . GLN A 1 102 ? -17.812 -2.742 -0.424 1 97.94 102 GLN A N 1
ATOM 803 C CA . GLN A 1 102 ? -18.594 -2.988 -1.631 1 97.94 102 GLN A CA 1
ATOM 804 C C . GLN A 1 102 ? -18.25 -1.974 -2.721 1 97.94 102 GLN A C 1
ATOM 806 O O . GLN A 1 102 ? -18.125 -2.332 -3.893 1 97.94 102 GLN A O 1
ATOM 811 N N . GLN A 1 103 ? -18.109 -0.814 -2.348 1 97.88 103 GLN A N 1
ATOM 812 C CA . GLN A 1 103 ? -17.766 0.228 -3.311 1 97.88 103 GLN A CA 1
ATOM 813 C C . GLN A 1 103 ? -16.406 -0.038 -3.951 1 97.88 103 GLN A C 1
ATOM 815 O O . GLN A 1 103 ? -16.25 0.097 -5.168 1 97.88 103 GLN A O 1
ATOM 820 N N . ALA A 1 104 ? -15.453 -0.354 -3.145 1 97.69 104 ALA A N 1
ATOM 821 C CA . ALA A 1 104 ? -14.117 -0.641 -3.652 1 97.69 104 ALA A CA 1
ATOM 822 C C . ALA A 1 104 ? -14.133 -1.826 -4.613 1 97.69 104 ALA A C 1
ATOM 824 O O . ALA A 1 104 ? -13.531 -1.772 -5.688 1 97.69 104 ALA A O 1
ATOM 825 N N . LEU A 1 105 ? -14.867 -2.832 -4.25 1 97.69 105 LEU A N 1
ATOM 826 C CA . LEU A 1 105 ? -14.93 -4.043 -5.066 1 97.69 105 LEU A CA 1
ATOM 827 C C . LEU A 1 105 ? -15.648 -3.771 -6.383 1 97.69 105 LEU A C 1
ATOM 829 O O . LEU A 1 105 ? -15.242 -4.285 -7.43 1 97.69 105 LEU A O 1
ATOM 833 N N . GLU A 1 106 ? -16.641 -3.004 -6.324 1 96.75 106 GLU A N 1
ATOM 834 C CA . GLU A 1 106 ? -17.359 -2.658 -7.543 1 96.75 106 GLU A CA 1
ATOM 835 C C . GLU A 1 106 ? -16.484 -1.859 -8.5 1 96.75 106 GLU A C 1
ATOM 837 O O . GLU A 1 106 ? -16.484 -2.109 -9.711 1 96.75 106 GLU A O 1
ATOM 842 N N . GLU A 1 107 ? -15.789 -1.02 -7.969 1 95.44 107 GLU A N 1
ATOM 843 C CA . GLU A 1 107 ? -14.945 -0.158 -8.789 1 95.44 107 GLU A CA 1
ATOM 844 C C . GLU A 1 107 ? -13.797 -0.943 -9.422 1 95.44 107 GLU A C 1
ATOM 846 O O . GLU A 1 107 ? -13.414 -0.688 -10.562 1 95.44 107 GLU A O 1
ATOM 851 N N . VAL A 1 108 ? -13.328 -1.908 -8.766 1 95.19 108 VAL A N 1
ATOM 852 C CA . VAL A 1 108 ? -12.07 -2.529 -9.18 1 95.19 108 VAL A CA 1
ATOM 853 C C . VAL A 1 108 ? -12.352 -3.834 -9.922 1 95.19 108 VAL A C 1
ATOM 855 O O . VAL A 1 108 ? -11.664 -4.168 -10.883 1 95.19 108 VAL A O 1
ATOM 858 N N . TYR A 1 109 ? -13.359 -4.539 -9.531 1 95.69 109 TYR A N 1
ATOM 859 C CA . TYR A 1 109 ? -13.555 -5.898 -10.023 1 95.69 109 TYR A CA 1
ATOM 860 C C . TYR A 1 109 ? -14.727 -5.961 -10.992 1 95.69 109 TYR A C 1
ATOM 862 O O . TYR A 1 109 ? -14.898 -6.953 -11.703 1 95.69 109 TYR A O 1
ATOM 870 N N . ALA A 1 110 ? -15.477 -4.938 -10.969 1 91.19 110 ALA A N 1
ATOM 871 C CA . ALA A 1 110 ? -16.656 -5.008 -11.82 1 91.19 110 ALA A CA 1
ATOM 872 C C . ALA A 1 110 ? -16.266 -5.102 -13.297 1 91.19 110 ALA A C 1
ATOM 874 O O . ALA A 1 110 ? -15.32 -4.434 -13.734 1 91.19 110 ALA A O 1
ATOM 875 N N . ALA A 1 111 ? -16.922 -5.965 -14.016 1 83.31 111 ALA A N 1
ATOM 876 C CA . ALA A 1 111 ? -16.703 -6.105 -15.453 1 83.31 111 ALA A CA 1
ATOM 877 C C 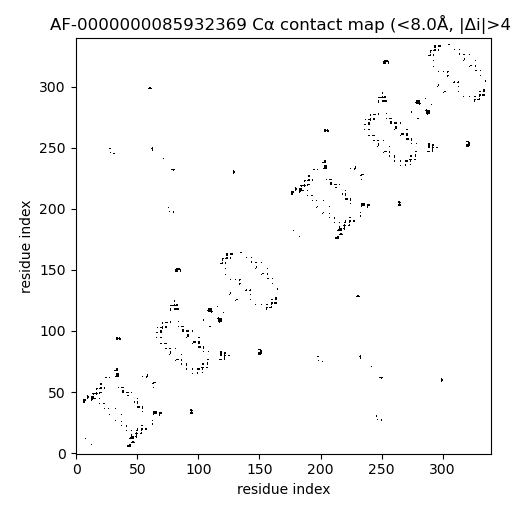. ALA A 1 111 ? -17.219 -4.883 -16.203 1 83.31 111 ALA A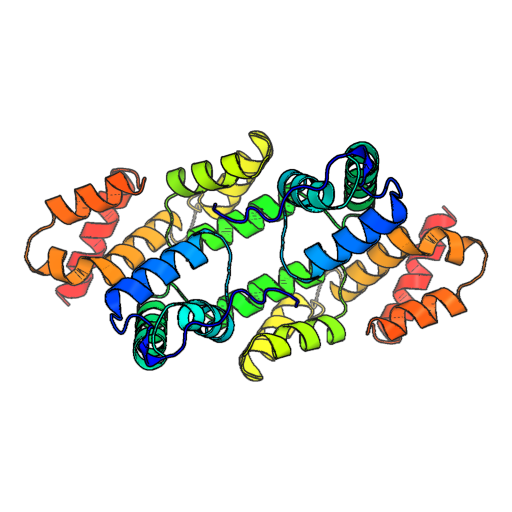 C 1
ATOM 879 O O . ALA A 1 111 ? -18.375 -4.492 -16.062 1 83.31 111 ALA A O 1
ATOM 880 N N . PRO A 1 112 ? -16.266 -4.273 -16.922 1 79.25 112 PRO A N 1
ATOM 881 C CA . PRO A 1 112 ? -16.734 -3.131 -17.719 1 79.25 112 PRO A CA 1
ATOM 882 C C . PRO A 1 112 ? -17.609 -3.543 -18.891 1 79.25 112 PRO A C 1
ATOM 884 O O . PRO A 1 112 ? -17.625 -4.715 -19.281 1 79.25 112 PRO A O 1
ATOM 887 N N . GLU A 1 113 ? -18.5 -2.533 -19.234 1 77.19 113 GLU A N 1
ATOM 888 C CA . GLU A 1 113 ? -19.312 -2.773 -20.422 1 77.19 113 GLU A CA 1
ATOM 889 C C . GLU A 1 113 ? -18.438 -3.148 -21.609 1 77.19 113 GLU A C 1
ATOM 891 O O . GLU A 1 113 ? -18.797 -4.043 -22.391 1 77.19 113 GLU A O 1
ATOM 896 N N . GLU A 1 114 ? -17.344 -2.482 -21.641 1 79 114 GLU A N 1
ATOM 897 C CA . GLU A 1 114 ? -16.359 -2.75 -22.688 1 79 114 GLU A CA 1
ATOM 898 C C . GLU A 1 114 ? -14.984 -3.014 -22.094 1 79 114 GLU A C 1
ATOM 900 O O . GLU A 1 114 ? -14.625 -2.447 -21.062 1 79 114 GLU A O 1
ATOM 905 N N . GLY A 1 115 ? -14.445 -4.004 -22.562 1 79.5 115 GLY A N 1
ATOM 906 C CA . GLY A 1 115 ? -13.078 -4.25 -22.125 1 79.5 115 GLY A CA 1
ATOM 907 C C . GLY A 1 115 ? -12.906 -5.578 -21.422 1 79.5 115 GLY A C 1
ATOM 908 O O . GLY A 1 115 ? -13.812 -6.414 -21.422 1 79.5 115 GLY A O 1
ATOM 909 N N . GLU A 1 116 ? -11.773 -5.758 -20.828 1 86.12 116 GLU A N 1
ATOM 910 C CA . GLU A 1 116 ? -11.422 -7.012 -20.188 1 86.12 116 GLU A CA 1
ATOM 911 C C . GLU A 1 116 ? -11.969 -7.078 -18.766 1 86.12 116 GLU A C 1
ATOM 913 O O . GLU A 1 116 ? -11.938 -6.082 -18.031 1 86.12 116 GLU A O 1
ATOM 918 N N . ASP A 1 117 ? -12.617 -8.164 -18.5 1 93.69 117 ASP A N 1
ATOM 919 C CA . ASP A 1 117 ? -13.023 -8.453 -17.125 1 93.69 117 ASP A CA 1
ATOM 920 C C . ASP A 1 117 ? -11.812 -8.609 -16.219 1 93.69 117 ASP A C 1
ATOM 922 O O . ASP A 1 117 ? -11.023 -9.547 -16.375 1 93.69 117 ASP A O 1
ATOM 926 N N . PRO A 1 118 ? -11.703 -7.711 -15.234 1 95.12 118 PRO A N 1
ATOM 927 C CA . PRO A 1 118 ? -10.484 -7.715 -14.414 1 95.12 118 PRO A CA 1
ATOM 928 C C . PRO A 1 118 ? -10.305 -9.016 -13.633 1 95.12 118 PRO A C 1
ATOM 930 O O . PRO A 1 118 ? -9.18 -9.5 -13.484 1 95.12 118 PRO A O 1
ATOM 933 N N . GLU A 1 119 ? -11.328 -9.484 -13.141 1 95.75 119 GLU A N 1
ATOM 934 C CA . GLU A 1 119 ? -11.219 -10.727 -12.383 1 95.75 119 GLU A CA 1
ATOM 935 C C . GLU A 1 119 ? -10.812 -11.891 -13.281 1 95.75 119 GLU A C 1
ATOM 937 O O . GLU A 1 119 ? -10.008 -12.734 -12.891 1 95.75 119 GLU A O 1
ATOM 942 N N . LEU A 1 120 ? -11.359 -11.883 -14.461 1 96.25 120 LEU A N 1
ATOM 943 C CA . LEU A 1 120 ? -10.992 -12.914 -15.422 1 96.25 120 LEU A CA 1
ATOM 944 C C . LEU A 1 120 ? -9.516 -12.812 -15.781 1 96.25 120 LEU A C 1
ATOM 946 O O . LEU A 1 120 ? -8.812 -13.828 -15.82 1 96.25 120 LEU A O 1
ATOM 950 N N . ALA A 1 121 ? -9.156 -11.641 -16.031 1 94.94 121 ALA A N 1
ATOM 951 C CA . ALA A 1 121 ? -7.746 -11.43 -16.359 1 94.94 121 ALA A CA 1
ATOM 952 C C . ALA A 1 121 ? -6.84 -11.93 -15.242 1 94.94 121 ALA A C 1
ATOM 954 O O . ALA A 1 121 ? -5.793 -12.531 -15.5 1 94.94 121 ALA A O 1
ATOM 955 N N . ALA A 1 122 ? -7.227 -11.719 -14.078 1 94.5 122 ALA A N 1
ATOM 956 C CA . ALA A 1 122 ? -6.461 -12.18 -12.922 1 94.5 122 ALA A CA 1
ATOM 957 C C . ALA A 1 122 ? -6.414 -13.703 -12.867 1 94.5 122 ALA A C 1
ATOM 959 O O . ALA A 1 122 ? -5.359 -14.289 -12.609 1 94.5 122 ALA A O 1
ATOM 960 N N . ALA A 1 123 ? -7.492 -14.273 -13.094 1 96.62 123 ALA A N 1
ATOM 961 C CA . ALA A 1 123 ? -7.559 -15.734 -13.086 1 96.62 123 ALA A CA 1
ATOM 962 C C . ALA A 1 123 ? -6.672 -16.328 -14.18 1 96.62 123 ALA A C 1
ATOM 964 O O . ALA A 1 123 ? -5.941 -17.297 -13.938 1 96.62 123 ALA A O 1
ATOM 965 N N . ILE A 1 124 ? -6.754 -15.742 -15.336 1 95.25 124 ILE A N 1
ATOM 966 C CA . ILE A 1 124 ? -5.938 -16.203 -16.453 1 95.25 124 ILE A CA 1
ATOM 967 C C . ILE A 1 124 ? -4.457 -16.109 -16.094 1 95.25 124 ILE A C 1
ATOM 969 O O . ILE A 1 124 ? -3.707 -17.062 -16.266 1 95.25 124 ILE A O 1
ATOM 973 N N . ALA A 1 125 ? -4.137 -15.023 -15.594 1 92.06 125 ALA A N 1
ATOM 974 C CA . ALA A 1 125 ? -2.744 -14.805 -15.211 1 92.06 125 ALA A CA 1
ATOM 975 C C . ALA A 1 125 ? -2.307 -15.805 -14.148 1 92.06 125 ALA A C 1
ATOM 977 O O . ALA A 1 125 ? -1.172 -16.297 -14.172 1 92.06 125 ALA A O 1
ATOM 978 N N . LEU A 1 126 ? -3.127 -16.078 -13.242 1 92.88 126 LEU A N 1
ATOM 979 C CA . LEU A 1 126 ? -2.838 -17.031 -12.18 1 92.88 126 LEU A CA 1
ATOM 980 C C . LEU A 1 126 ? -2.6 -18.422 -12.75 1 92.88 126 LEU A C 1
ATOM 982 O O . LEU A 1 126 ? -1.632 -19.094 -12.383 1 92.88 126 LEU A O 1
ATOM 986 N N . VAL A 1 127 ? -3.416 -18.781 -13.617 1 94.62 127 VAL A N 1
ATOM 987 C CA . VAL A 1 127 ? -3.283 -20.094 -14.234 1 94.62 127 VAL A CA 1
ATOM 988 C C . VAL A 1 127 ? -1.977 -20.172 -15.023 1 94.62 127 VAL A C 1
ATOM 990 O O . VAL A 1 127 ? -1.211 -21.125 -14.875 1 94.62 127 VAL A O 1
ATOM 993 N N . GLN A 1 128 ? -1.714 -19.172 -15.742 1 90.94 128 GLN A N 1
ATOM 994 C CA . GLN A 1 128 ? -0.512 -19.125 -16.562 1 90.94 128 GLN A CA 1
ATOM 995 C C . GLN A 1 128 ? 0.748 -19.141 -15.711 1 90.94 128 GLN A C 1
ATOM 997 O O . GLN A 1 128 ? 1.757 -19.75 -16.078 1 90.94 128 GLN A O 1
ATOM 1002 N N . GLY A 1 129 ? 0.637 -18.594 -14.633 1 86.19 129 GLY A N 1
ATOM 1003 C CA . GLY A 1 129 ? 1.817 -18.422 -13.805 1 86.19 129 GLY A CA 1
ATOM 1004 C C . GLY A 1 129 ? 2.047 -19.578 -12.852 1 86.19 129 GLY A C 1
ATOM 1005 O O . GLY A 1 129 ? 3.191 -19.953 -12.57 1 86.19 129 GLY A O 1
ATOM 1006 N N . ARG A 1 130 ? 1.001 -20.172 -12.375 1 87.75 130 ARG A N 1
ATOM 1007 C CA . ARG A 1 130 ? 1.166 -21.109 -11.266 1 87.75 130 ARG A CA 1
ATOM 1008 C C . ARG A 1 130 ? 0.702 -22.516 -11.664 1 87.75 130 ARG A C 1
ATOM 1010 O O . ARG A 1 130 ? 1.205 -23.516 -11.141 1 87.75 130 ARG A O 1
ATOM 1017 N N . TYR A 1 131 ? -0.22 -22.578 -12.602 1 92.94 131 TYR A N 1
ATOM 1018 C CA . TYR A 1 131 ? -0.889 -23.875 -12.781 1 92.94 131 TYR A CA 1
ATOM 1019 C C . TYR A 1 131 ? -0.733 -24.375 -14.211 1 92.94 131 TYR A C 1
ATOM 1021 O O . TYR A 1 131 ? -1.39 -25.328 -14.617 1 92.94 131 TYR A O 1
ATOM 1029 N N . GLN A 1 132 ? 0.041 -23.75 -14.945 1 90.12 132 GLN A N 1
ATOM 1030 C CA . GLN A 1 132 ? 0.175 -24.062 -16.359 1 90.12 132 GLN A CA 1
ATOM 1031 C C . GLN A 1 132 ? 0.616 -25.516 -16.562 1 90.12 132 GLN A C 1
ATOM 1033 O O . GLN A 1 132 ? 0.077 -26.219 -17.422 1 90.12 132 GLN A O 1
ATOM 1038 N N . ALA A 1 133 ? 1.601 -25.891 -15.82 1 90.44 133 ALA A N 1
ATOM 1039 C CA . ALA A 1 133 ? 2.131 -27.25 -15.961 1 90.44 133 ALA A CA 1
ATOM 1040 C C . ALA A 1 133 ? 1.059 -28.297 -15.648 1 90.44 133 ALA A C 1
ATOM 1042 O O . ALA A 1 133 ? 0.939 -29.297 -16.359 1 90.44 133 ALA A O 1
ATOM 1043 N N . LYS A 1 134 ? 0.334 -28.047 -14.656 1 94.56 134 LYS A N 1
ATOM 1044 C CA . LYS A 1 134 ? -0.738 -28.969 -14.281 1 94.56 134 LYS A CA 1
ATOM 1045 C C . LYS A 1 134 ? -1.824 -29.016 -15.359 1 94.56 134 LYS A C 1
ATOM 1047 O O . LYS A 1 134 ? -2.357 -30.078 -15.664 1 94.56 134 LYS A O 1
ATOM 1052 N N . LEU A 1 135 ? -2.145 -27.922 -15.867 1 94.44 135 LEU A N 1
ATOM 1053 C CA . LEU A 1 135 ? -3.152 -27.844 -16.922 1 94.44 135 LEU A CA 1
ATOM 1054 C C . LEU A 1 135 ? -2.682 -28.578 -18.172 1 94.44 135 LEU A C 1
ATOM 1056 O O . LEU A 1 135 ? -3.439 -29.344 -18.766 1 94.44 135 LEU A O 1
ATOM 1060 N N . ALA A 1 136 ? -1.451 -28.438 -18.531 1 92.25 136 ALA A N 1
ATOM 1061 C CA . ALA A 1 136 ? -0.866 -29.094 -19.703 1 92.25 136 ALA A CA 1
ATOM 1062 C C . ALA A 1 136 ? -0.813 -30.609 -19.531 1 92.25 136 ALA A C 1
ATOM 1064 O O . ALA A 1 136 ? -0.89 -31.359 -20.5 1 92.25 136 ALA A O 1
ATOM 1065 N N . ALA A 1 137 ? -0.697 -30.984 -18.312 1 94.94 137 ALA A N 1
ATOM 1066 C CA . ALA A 1 137 ? -0.646 -32.406 -17.984 1 94.94 137 ALA A CA 1
ATOM 1067 C C . ALA A 1 137 ? -2.047 -33 -17.953 1 94.94 137 ALA A C 1
ATOM 1069 O O . ALA A 1 137 ? -2.217 -34.188 -17.594 1 94.94 137 ALA A O 1
ATOM 1070 N N . GLY A 1 138 ? -3.055 -32.219 -18.219 1 93.62 138 GLY A N 1
ATOM 1071 C CA . GLY A 1 138 ? -4.422 -32.688 -18.297 1 93.62 138 GLY A CA 1
ATOM 1072 C C . GLY A 1 138 ? -5.141 -32.688 -16.969 1 93.62 138 GLY A C 1
ATOM 1073 O O . GLY A 1 138 ? -6.188 -33.344 -16.812 1 93.62 138 GLY A O 1
ATOM 1074 N N . ARG A 1 139 ? -4.566 -31.984 -16.016 1 96.12 139 ARG A N 1
ATOM 1075 C CA . ARG A 1 139 ? -5.176 -31.938 -14.695 1 96.12 139 ARG A CA 1
ATOM 1076 C C . ARG A 1 139 ? -6.094 -30.719 -14.555 1 96.12 139 ARG A C 1
ATOM 1078 O O . ARG A 1 139 ? -6 -29.969 -13.586 1 96.12 139 ARG A O 1
ATOM 1085 N N . ARG A 1 140 ? -6.98 -30.609 -15.453 1 96.5 140 ARG A N 1
ATOM 1086 C CA . ARG A 1 140 ? -7.875 -29.469 -15.547 1 96.5 140 ARG A CA 1
ATOM 1087 C C . ARG A 1 140 ? -8.766 -29.359 -14.312 1 96.5 140 ARG A C 1
ATOM 1089 O O . ARG A 1 140 ? -8.945 -28.266 -13.766 1 96.5 140 ARG A O 1
ATOM 1096 N N . ASP A 1 141 ? -9.25 -30.453 -13.875 1 97.38 141 ASP A N 1
ATOM 1097 C CA . ASP A 1 141 ? -10.148 -30.469 -12.719 1 97.38 141 ASP A CA 1
ATOM 1098 C C . ASP A 1 141 ? -9.422 -30 -11.453 1 97.38 141 ASP A C 1
ATOM 1100 O O . ASP A 1 141 ? -10.008 -29.312 -10.617 1 97.38 141 ASP A O 1
ATOM 1104 N N . LEU A 1 142 ? -8.234 -30.422 -11.383 1 97.62 142 LEU A N 1
ATOM 1105 C CA . LEU A 1 142 ? -7.441 -30.016 -10.227 1 97.62 142 LEU A CA 1
ATOM 1106 C C . LEU A 1 142 ? -7.215 -28.516 -10.219 1 97.62 142 LEU A C 1
ATOM 1108 O O . LEU A 1 142 ? -7.305 -27.859 -9.172 1 97.62 142 LEU A O 1
ATOM 1112 N N . VAL A 1 143 ? -6.938 -28 -11.359 1 97.81 143 VAL A N 1
ATOM 1113 C CA . VAL A 1 143 ? -6.695 -26.562 -11.484 1 97.81 143 VAL A CA 1
ATOM 1114 C C . VAL A 1 143 ? -7.988 -25.797 -11.219 1 97.81 143 VAL A C 1
ATOM 1116 O O . VAL A 1 143 ? -7.984 -24.797 -10.508 1 97.81 143 VAL A O 1
ATOM 1119 N N . ALA A 1 144 ? -9.062 -26.297 -11.781 1 98.25 144 ALA A N 1
ATOM 1120 C CA . ALA A 1 144 ? -10.367 -25.672 -11.547 1 98.25 144 ALA A CA 1
ATOM 1121 C C . ALA A 1 144 ? -10.695 -25.625 -10.055 1 98.25 144 ALA A C 1
ATOM 1123 O O . ALA A 1 144 ? -11.117 -24.594 -9.539 1 98.25 144 ALA A O 1
ATOM 1124 N N . ALA A 1 145 ? -10.469 -26.766 -9.406 1 98.31 145 ALA A N 1
ATOM 1125 C CA . ALA A 1 145 ? -10.734 -26.844 -7.969 1 98.31 145 ALA A CA 1
ATOM 1126 C C . ALA A 1 145 ? -9.875 -25.844 -7.195 1 98.31 145 ALA A C 1
ATOM 1128 O O . ALA A 1 145 ? -10.344 -25.234 -6.238 1 98.31 145 ALA A O 1
ATOM 1129 N N . ALA A 1 146 ? -8.648 -25.719 -7.598 1 97.44 146 ALA A N 1
ATOM 1130 C CA . ALA A 1 146 ? -7.738 -24.781 -6.941 1 97.44 146 ALA A CA 1
ATOM 1131 C C . ALA A 1 146 ? -8.234 -23.359 -7.066 1 97.44 146 ALA A C 1
ATOM 1133 O O . ALA A 1 146 ? -8.219 -22.594 -6.094 1 97.44 146 ALA A O 1
ATOM 1134 N N . LEU A 1 147 ? -8.688 -22.984 -8.227 1 98.12 147 LEU A N 1
ATOM 1135 C CA . LEU A 1 147 ? -9.188 -21.625 -8.461 1 98.12 147 LEU A CA 1
ATOM 1136 C C . LEU A 1 147 ? -10.461 -21.375 -7.652 1 98.12 147 LEU A C 1
ATOM 1138 O O . LEU A 1 147 ? -10.633 -20.297 -7.09 1 98.12 147 LEU A O 1
ATOM 1142 N N . LEU A 1 148 ? -11.281 -22.359 -7.613 1 98.25 148 LEU A N 1
ATOM 1143 C CA . LEU A 1 148 ? -12.508 -22.219 -6.844 1 98.25 148 LEU A CA 1
ATOM 1144 C C . LEU A 1 148 ? -12.211 -22.047 -5.359 1 98.25 148 LEU A C 1
ATOM 1146 O O . LEU A 1 148 ? -12.852 -21.234 -4.688 1 98.25 148 LEU A O 1
ATOM 1150 N N . ARG A 1 149 ? -11.258 -22.766 -4.848 1 97.31 149 ARG A N 1
ATOM 1151 C CA . ARG A 1 149 ? -10.859 -22.625 -3.451 1 97.31 149 ARG A CA 1
ATOM 1152 C C . ARG A 1 149 ? -10.289 -21.234 -3.18 1 97.31 149 ARG A C 1
ATOM 1154 O O . ARG A 1 149 ? -10.336 -20.75 -2.045 1 97.31 149 ARG A O 1
ATOM 1161 N N . ARG A 1 150 ? -9.805 -20.656 -4.195 1 96 150 ARG A N 1
ATOM 1162 C CA . ARG A 1 150 ? -9.234 -19.312 -4.07 1 96 150 ARG A CA 1
ATOM 1163 C C . ARG A 1 150 ? -10.305 -18.25 -4.207 1 96 150 ARG A C 1
ATOM 1165 O O . ARG A 1 150 ? -10.016 -17.047 -4.117 1 96 150 ARG A O 1
ATOM 1172 N N . GLY A 1 151 ? -11.5 -18.656 -4.484 1 97.69 151 GLY A N 1
ATOM 1173 C CA . GLY A 1 151 ? -12.633 -17.75 -4.395 1 97.69 151 GLY A CA 1
ATOM 1174 C C . GLY A 1 151 ? -13.148 -17.312 -5.75 1 97.69 151 GLY A C 1
ATOM 1175 O O . GLY A 1 151 ? -14.133 -16.578 -5.836 1 97.69 151 GLY A O 1
ATOM 1176 N N . PHE A 1 152 ? -12.555 -17.781 -6.871 1 98.19 152 PHE A N 1
ATOM 1177 C CA . PHE A 1 152 ? -13.055 -17.406 -8.195 1 98.19 152 PHE A CA 1
ATOM 1178 C C . PHE A 1 152 ? -14.383 -18.094 -8.477 1 98.19 152 PHE A C 1
ATOM 1180 O O . PHE A 1 152 ? -14.57 -19.266 -8.125 1 98.19 152 PHE A O 1
ATOM 1187 N N . GLY A 1 153 ? -15.328 -17.328 -9.141 1 96.5 153 GLY A N 1
ATOM 1188 C CA . GLY A 1 153 ? -16.609 -17.906 -9.5 1 96.5 153 GLY A CA 1
ATOM 1189 C C . GLY A 1 153 ? -16.516 -18.906 -10.648 1 96.5 153 GLY A C 1
ATOM 1190 O O . GLY A 1 153 ? -15.578 -18.828 -11.453 1 96.5 153 GLY A O 1
ATOM 1191 N N . TYR A 1 154 ? -17.469 -19.703 -10.75 1 96.38 154 TYR A N 1
ATOM 1192 C CA . TYR A 1 154 ? -17.469 -20.781 -11.727 1 96.38 154 TYR A CA 1
ATOM 1193 C C . TYR A 1 154 ? -17.359 -20.234 -13.141 1 96.38 154 TYR A C 1
ATOM 1195 O O . TYR A 1 154 ? -16.547 -20.703 -13.938 1 96.38 154 TYR A O 1
ATOM 1203 N N . PRO A 1 155 ? -18.156 -19.234 -13.5 1 95.69 155 PRO A N 1
ATOM 1204 C CA . PRO A 1 155 ? -18.047 -18.703 -14.859 1 95.69 155 PRO A CA 1
ATOM 1205 C C . PRO A 1 155 ? -16.641 -18.203 -15.18 1 95.69 155 PRO A C 1
ATOM 1207 O O . PRO A 1 155 ? -16.125 -18.422 -16.281 1 95.69 155 PRO A O 1
ATOM 1210 N N . VAL A 1 156 ? -16 -17.609 -14.266 1 96.56 156 VAL A N 1
ATOM 1211 C CA . VAL A 1 156 ? -14.664 -17.078 -14.445 1 96.56 156 VAL A CA 1
ATOM 1212 C C . VAL A 1 156 ? -13.664 -18.219 -14.617 1 96.56 156 VAL A C 1
ATOM 1214 O O . VAL A 1 156 ? -12.805 -18.172 -15.5 1 96.56 156 VAL A O 1
ATOM 1217 N N . VAL A 1 157 ? -13.812 -19.203 -13.805 1 97.94 157 VAL A N 1
ATOM 1218 C CA . VAL A 1 157 ? -12.914 -20.344 -13.828 1 97.94 157 VAL A CA 1
ATOM 1219 C C . VAL A 1 157 ? -13 -21.047 -15.188 1 97.94 157 VAL A C 1
ATOM 1221 O O . VAL A 1 157 ? -11.977 -21.312 -15.812 1 97.94 157 VAL A O 1
ATOM 1224 N N . ARG A 1 158 ? -14.148 -21.281 -15.594 1 97.06 158 ARG A N 1
ATOM 1225 C CA . ARG A 1 158 ? -14.359 -21.938 -16.875 1 97.06 158 ARG A CA 1
ATOM 1226 C C . ARG A 1 158 ? -13.727 -21.156 -18.016 1 97.06 158 ARG A C 1
ATOM 1228 O O . ARG A 1 158 ? -13.023 -21.719 -18.844 1 97.06 158 ARG A O 1
ATOM 1235 N N . ARG A 1 159 ? -13.961 -19.906 -18.031 1 96.25 159 ARG A N 1
ATOM 1236 C CA . ARG A 1 159 ? -13.438 -19.062 -19.094 1 96.25 159 ARG A CA 1
ATOM 1237 C C . ARG A 1 159 ? -11.922 -18.969 -19.031 1 96.25 159 ARG A C 1
ATOM 1239 O O . ARG A 1 159 ? -11.25 -18.984 -20.062 1 96.25 159 ARG A O 1
ATOM 1246 N N . ALA A 1 160 ? -11.445 -18.844 -17.875 1 97.19 160 ALA A N 1
ATOM 1247 C CA . ALA A 1 160 ? -10 -18.734 -17.703 1 97.19 160 ALA A CA 1
ATOM 1248 C C . ALA A 1 160 ? -9.281 -19.969 -18.234 1 97.19 160 ALA A C 1
ATOM 1250 O O . ALA A 1 160 ? -8.281 -19.859 -18.938 1 97.19 160 ALA A O 1
ATOM 1251 N N . LEU A 1 161 ? -9.766 -21.094 -17.891 1 97.06 161 LEU A N 1
ATOM 1252 C CA . LEU A 1 161 ? -9.156 -22.344 -18.328 1 97.06 161 LEU A CA 1
ATOM 1253 C C . LEU A 1 161 ? -9.234 -22.5 -19.844 1 97.06 161 LEU A C 1
ATOM 1255 O O . LEU A 1 161 ? -8.258 -22.891 -20.484 1 97.06 161 LEU A O 1
ATOM 1259 N N . ALA A 1 162 ? -10.352 -22.125 -20.359 1 95.44 162 ALA A N 1
ATOM 1260 C CA . ALA A 1 162 ? -10.531 -22.203 -21.812 1 95.44 162 ALA A CA 1
ATOM 1261 C C . ALA A 1 162 ? -9.531 -21.297 -22.531 1 95.44 162 ALA A C 1
ATOM 1263 O O . ALA A 1 162 ? -8.938 -21.688 -23.531 1 95.44 162 ALA A O 1
ATOM 1264 N N . GLU A 1 163 ? -9.359 -20.141 -22.047 1 94.56 163 GLU A N 1
ATOM 1265 C CA . GLU A 1 163 ? -8.469 -19.156 -22.656 1 94.56 163 GLU A CA 1
ATOM 1266 C C . GLU A 1 163 ? -7.02 -19.625 -22.609 1 94.56 163 GLU A C 1
ATOM 1268 O O . GLU A 1 163 ? -6.281 -19.484 -23.594 1 94.56 163 GLU A O 1
ATOM 1273 N N . VAL A 1 164 ? -6.609 -20.188 -21.547 1 94.19 164 VAL A N 1
ATOM 1274 C CA . VAL A 1 164 ? -5.223 -20.609 -21.391 1 94.19 164 VAL A CA 1
ATOM 1275 C C . VAL A 1 164 ? -4.965 -21.828 -22.281 1 94.19 164 VAL A C 1
ATOM 1277 O O . VAL A 1 164 ? -3.896 -21.953 -22.891 1 94.19 164 VAL A O 1
ATOM 1280 N N . GLU A 1 165 ? -5.875 -22.688 -22.344 1 92.44 165 GLU A N 1
ATOM 1281 C CA . GLU A 1 165 ? -5.742 -23.875 -23.172 1 92.44 165 GLU A CA 1
ATOM 1282 C C . GLU A 1 165 ? -5.668 -23.5 -24.656 1 92.44 165 GLU A C 1
ATOM 1284 O O . GLU A 1 165 ? -4.98 -24.172 -25.438 1 92.44 165 GLU A O 1
ATOM 1289 N N . GLN A 1 166 ? -6.344 -22.516 -24.984 1 88.31 166 GLN A N 1
ATOM 1290 C CA . GLN A 1 166 ? -6.316 -22.062 -26.359 1 88.31 166 GLN A CA 1
ATOM 1291 C C . GLN A 1 166 ? -4.969 -21.422 -26.703 1 88.31 166 GLN A C 1
ATOM 1293 O O . GLN A 1 166 ? -4.484 -21.562 -27.828 1 88.31 166 GLN A O 1
ATOM 1298 N N . THR A 1 167 ? -4.414 -20.719 -25.844 1 78.94 167 THR A N 1
ATOM 1299 C CA . THR A 1 167 ? -3.141 -20.047 -26.078 1 78.94 167 THR A CA 1
ATOM 1300 C C . THR A 1 167 ? -1.993 -21.062 -26.094 1 78.94 167 THR A C 1
ATOM 1302 O O . THR A 1 167 ? -0.993 -20.859 -26.781 1 78.94 167 THR A O 1
ATOM 1305 N N . SER A 1 168 ? -1.953 -22.094 -25.297 1 70.5 168 SER A N 1
ATOM 1306 C CA . SER A 1 168 ? -0.915 -23.109 -25.266 1 70.5 168 SER A CA 1
ATOM 1307 C C . SER A 1 168 ? -0.925 -23.953 -26.531 1 70.5 168 SER A C 1
ATOM 1309 O O . SER A 1 168 ? 0.099 -24.531 -26.922 1 70.5 168 SER A O 1
ATOM 1311 N N . ASP A 1 169 ? -2.023 -24.078 -27.156 1 63.25 169 ASP A N 1
ATOM 1312 C CA . ASP A 1 169 ? -2.121 -24.828 -28.406 1 63.25 169 ASP A CA 1
ATOM 1313 C C . ASP A 1 169 ? -1.525 -24.047 -29.578 1 63.25 169 ASP A C 1
ATOM 1315 O O . ASP A 1 169 ? -1.138 -24.625 -30.594 1 63.25 169 ASP A O 1
ATOM 1319 N N . LEU A 1 170 ? -1.35 -22.766 -29.344 1 49 170 LEU A N 1
ATOM 1320 C CA . LEU A 1 170 ? -0.723 -22.031 -30.453 1 49 170 LEU A CA 1
ATOM 1321 C C . LEU A 1 170 ? 0.796 -22.047 -30.312 1 49 170 LEU A C 1
ATOM 1323 O O . LEU A 1 170 ? 1.322 -22.062 -29.203 1 49 170 LEU A O 1
ATOM 1327 N N . MET B 1 1 ? 20 -3.312 25 1 25.38 1 MET B N 1
ATOM 1328 C CA . MET B 1 1 ? 20.312 -4.133 23.828 1 25.38 1 MET B CA 1
ATOM 1329 C C . MET B 1 1 ? 19.109 -4.207 22.891 1 25.38 1 MET B C 1
ATOM 1331 O O . MET B 1 1 ? 18 -4.578 23.312 1 25.38 1 MET B O 1
ATOM 1335 N N . ALA B 1 2 ? 18.844 -3.312 22.016 1 35.06 2 ALA B N 1
ATOM 1336 C CA . ALA B 1 2 ? 17.703 -3.172 21.109 1 35.06 2 ALA B CA 1
ATOM 1337 C C . ALA B 1 2 ? 17.469 -4.465 20.328 1 35.06 2 ALA B C 1
ATOM 1339 O O . ALA B 1 2 ? 18.391 -5 19.703 1 35.06 2 ALA B O 1
ATOM 1340 N N . TRP B 1 3 ? 16.797 -5.383 20.828 1 36.16 3 TRP B N 1
ATOM 1341 C CA . TRP B 1 3 ? 16.594 -6.711 20.266 1 36.16 3 TRP B CA 1
ATOM 1342 C C . TRP B 1 3 ? 16.219 -6.625 18.797 1 36.16 3 TRP B C 1
ATOM 1344 O O . TRP B 1 3 ? 15.094 -6.223 18.453 1 36.16 3 TRP B O 1
ATOM 1354 N N . ALA B 1 4 ? 17.031 -6.137 18 1 40.56 4 ALA B N 1
ATOM 1355 C CA . ALA B 1 4 ? 16.969 -6.234 16.547 1 40.56 4 ALA B CA 1
ATOM 1356 C C . ALA B 1 4 ? 16.484 -7.613 16.109 1 40.56 4 ALA B C 1
ATOM 1358 O O . ALA B 1 4 ? 16.922 -8.633 16.656 1 40.56 4 ALA B O 1
ATOM 1359 N N . ARG B 1 5 ? 15.32 -7.957 15.898 1 47 5 ARG B N 1
ATOM 1360 C CA . ARG B 1 5 ? 15.07 -9.305 15.391 1 47 5 ARG B CA 1
ATOM 1361 C C . ARG B 1 5 ? 16.297 -9.844 14.656 1 47 5 ARG B C 1
ATOM 1363 O O . ARG B 1 5 ? 16.672 -9.328 13.609 1 47 5 ARG B O 1
ATOM 1370 N N . ARG B 1 6 ? 17.328 -10.359 15.195 1 51.47 6 ARG B N 1
ATOM 1371 C CA . ARG B 1 6 ? 18.656 -10.805 14.805 1 51.47 6 ARG B CA 1
ATOM 1372 C C . ARG B 1 6 ? 18.625 -11.555 13.477 1 51.47 6 ARG B C 1
ATOM 1374 O O . ARG B 1 6 ? 17.812 -12.469 13.297 1 51.47 6 ARG B O 1
ATOM 1381 N N . ARG B 1 7 ? 18.859 -10.859 12.312 1 63.91 7 ARG B N 1
ATOM 1382 C CA . ARG B 1 7 ? 19.094 -11.594 11.07 1 63.91 7 ARG B CA 1
ATOM 1383 C C . ARG B 1 7 ? 19.828 -12.906 11.344 1 63.91 7 ARG B C 1
ATOM 1385 O O . ARG B 1 7 ? 20.906 -12.906 11.938 1 63.91 7 ARG B O 1
ATOM 1392 N N . ARG B 1 8 ? 19.078 -13.93 11.375 1 71.19 8 ARG B N 1
ATOM 1393 C CA . ARG B 1 8 ? 19.75 -15.227 11.508 1 71.19 8 ARG B CA 1
ATOM 1394 C C . ARG B 1 8 ? 21 -15.289 10.633 1 71.19 8 ARG B C 1
ATOM 1396 O O . ARG B 1 8 ? 21.016 -14.758 9.516 1 71.19 8 ARG B O 1
ATOM 1403 N N . PRO B 1 9 ? 22.062 -15.727 11.305 1 80.31 9 PRO B N 1
ATOM 1404 C CA . PRO B 1 9 ? 23.234 -15.922 10.445 1 80.31 9 PRO B CA 1
ATOM 1405 C C . PRO B 1 9 ? 22.922 -16.75 9.195 1 80.31 9 PRO B C 1
ATOM 1407 O O . PRO B 1 9 ? 22.031 -17.594 9.219 1 80.31 9 PRO B O 1
ATOM 1410 N N . GLU B 1 10 ? 23.516 -16.469 8.102 1 83.19 10 GLU B N 1
ATOM 1411 C CA . GLU B 1 10 ? 23.281 -17.047 6.777 1 83.19 10 GLU B CA 1
ATOM 1412 C C . GLU B 1 10 ? 23.266 -18.562 6.832 1 83.19 10 GLU B C 1
ATOM 1414 O O . GLU B 1 10 ? 22.453 -19.203 6.156 1 83.19 10 GLU B O 1
ATOM 1419 N N . ALA B 1 11 ? 24.141 -19.109 7.68 1 83.44 11 ALA B N 1
ATOM 1420 C CA . ALA B 1 11 ? 24.266 -20.562 7.789 1 83.44 11 ALA B CA 1
ATOM 1421 C C . ALA B 1 11 ? 23.016 -21.172 8.43 1 83.44 11 ALA B C 1
ATOM 1423 O O . ALA B 1 11 ? 22.734 -22.359 8.234 1 83.44 11 ALA B O 1
ATOM 1424 N N . GLU B 1 12 ? 22.312 -20.359 9.039 1 88.75 12 GLU B N 1
ATOM 1425 C CA . GLU B 1 12 ? 21.141 -20.859 9.758 1 88.75 12 GLU B CA 1
ATOM 1426 C C . GLU B 1 12 ? 19.859 -20.578 8.977 1 88.75 12 GLU B C 1
ATOM 1428 O O . GLU B 1 12 ? 18.797 -21.094 9.336 1 88.75 12 GLU B O 1
ATOM 1433 N N . LYS B 1 13 ? 20.062 -19.969 7.926 1 90.56 13 LYS B N 1
ATOM 1434 C CA . LYS B 1 13 ? 18.906 -19.594 7.129 1 90.56 13 LYS B CA 1
ATOM 1435 C C . LYS B 1 13 ? 18.516 -20.719 6.168 1 90.56 13 LYS B C 1
ATOM 1437 O O . LYS B 1 13 ? 19.359 -21.516 5.766 1 90.56 13 LYS B O 1
ATOM 1442 N N . SER B 1 14 ? 17.203 -20.828 5.895 1 94.06 14 SER B N 1
ATOM 1443 C CA . SER B 1 14 ? 16.734 -21.844 4.953 1 94.06 14 SER B CA 1
ATOM 1444 C C . SER B 1 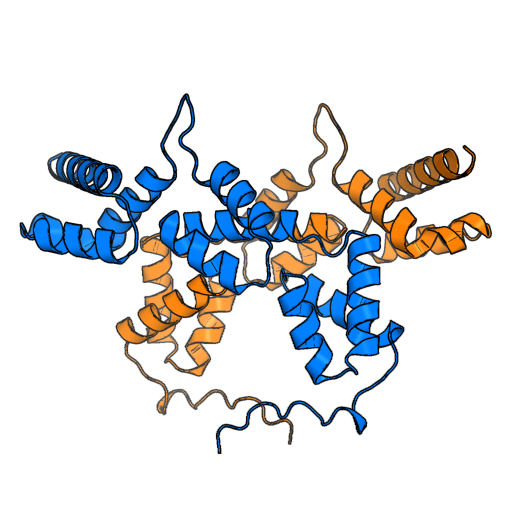14 ? 17.203 -21.547 3.535 1 94.06 14 SER B C 1
ATOM 1446 O O . SER B 1 14 ? 17.125 -20.391 3.08 1 94.06 14 SER B O 1
ATOM 1448 N N . ALA B 1 15 ? 17.672 -22.516 2.842 1 95 15 ALA B N 1
ATOM 1449 C CA . ALA B 1 15 ? 18.172 -22.344 1.477 1 95 15 ALA B CA 1
ATOM 1450 C C . ALA B 1 15 ? 17.125 -22.781 0.457 1 95 15 ALA B C 1
ATOM 1452 O O . ALA B 1 15 ? 17.406 -22.891 -0.737 1 95 15 ALA B O 1
ATOM 1453 N N . ASP B 1 16 ? 15.906 -22.984 0.891 1 95.25 16 ASP B N 1
ATOM 1454 C CA . ASP B 1 16 ? 14.852 -23.5 0.031 1 95.25 16 ASP B CA 1
ATOM 1455 C C . ASP B 1 16 ? 14.109 -22.375 -0.678 1 95.25 16 ASP B C 1
ATOM 1457 O O . ASP B 1 16 ? 13.289 -21.688 -0.073 1 95.25 16 ASP B O 1
ATOM 1461 N N . PRO B 1 17 ? 14.258 -22.266 -2.025 1 95.44 17 PRO B N 1
ATOM 1462 C CA . PRO B 1 17 ? 13.625 -21.156 -2.742 1 95.44 17 PRO B CA 1
ATOM 1463 C C . PRO B 1 17 ? 12.102 -21.297 -2.801 1 95.44 17 PRO B C 1
ATOM 1465 O O . PRO B 1 17 ? 11.391 -20.281 -2.848 1 95.44 17 PRO B O 1
ATOM 1468 N N . ALA B 1 18 ? 11.695 -22.469 -2.76 1 92.94 18 ALA B N 1
ATOM 1469 C CA . ALA B 1 18 ? 10.25 -22.688 -2.793 1 92.94 18 ALA B CA 1
ATOM 1470 C C . ALA B 1 18 ? 9.586 -22.172 -1.522 1 92.94 18 ALA B C 1
ATOM 1472 O O . ALA B 1 18 ? 8.531 -21.547 -1.582 1 92.94 18 ALA B O 1
ATOM 1473 N N . LYS B 1 19 ? 10.188 -22.453 -0.466 1 94.75 19 LYS B N 1
ATOM 1474 C CA . LYS B 1 19 ? 9.68 -21.922 0.8 1 94.75 19 LYS B CA 1
ATOM 1475 C C . LYS B 1 19 ? 9.773 -20.406 0.852 1 94.75 19 LYS B C 1
ATOM 1477 O O . LYS B 1 19 ? 8.867 -19.734 1.353 1 94.75 19 LYS B O 1
ATOM 1482 N N . ALA B 1 20 ? 10.828 -19.906 0.358 1 96.69 20 ALA B N 1
ATOM 1483 C CA . ALA B 1 20 ? 10.992 -18.469 0.297 1 96.69 20 ALA B CA 1
ATOM 1484 C C . ALA B 1 20 ? 9.898 -17.812 -0.548 1 96.69 20 ALA B C 1
ATOM 1486 O O . ALA B 1 20 ? 9.359 -16.766 -0.179 1 96.69 20 ALA B O 1
ATOM 1487 N N . ARG B 1 21 ? 9.633 -18.422 -1.641 1 94.81 21 ARG B N 1
ATOM 1488 C CA . ARG B 1 21 ? 8.586 -17.922 -2.525 1 94.81 21 ARG B CA 1
ATOM 1489 C C . ARG B 1 21 ? 7.23 -17.922 -1.829 1 94.81 21 ARG B C 1
ATOM 1491 O O . ARG B 1 21 ? 6.469 -16.953 -1.932 1 94.81 21 ARG B O 1
ATOM 1498 N N . ALA B 1 22 ? 6.984 -18.984 -1.115 1 90.44 22 ALA B N 1
ATOM 1499 C CA . ALA B 1 22 ? 5.727 -19.078 -0.377 1 90.44 22 ALA B CA 1
ATOM 1500 C C . ALA B 1 22 ? 5.621 -17.984 0.67 1 90.44 22 ALA B C 1
ATOM 1502 O O . ALA B 1 22 ? 4.578 -17.328 0.8 1 90.44 22 ALA B O 1
ATOM 1503 N N . THR B 1 23 ? 6.656 -17.797 1.335 1 94.75 23 THR B N 1
ATOM 1504 C CA . THR B 1 23 ? 6.711 -16.719 2.316 1 94.75 23 THR B CA 1
ATOM 1505 C C . THR B 1 23 ? 6.527 -15.359 1.643 1 94.75 23 THR B C 1
ATOM 1507 O O . THR B 1 23 ? 5.809 -14.5 2.154 1 94.75 23 THR B O 1
ATOM 1510 N N . GLY B 1 24 ? 7.16 -15.148 0.502 1 94.62 24 GLY B N 1
ATOM 1511 C CA . GLY B 1 24 ? 7.004 -13.922 -0.257 1 94.62 24 GLY B CA 1
ATOM 1512 C C . GLY B 1 24 ? 5.566 -13.641 -0.653 1 94.62 24 GLY B C 1
ATOM 1513 O O . GLY B 1 24 ? 5.102 -12.5 -0.56 1 94.62 24 GLY B O 1
ATOM 1514 N N . LEU B 1 25 ? 4.918 -14.648 -1.001 1 88.19 25 LEU B N 1
ATOM 1515 C CA . LEU B 1 25 ? 3.516 -14.508 -1.38 1 88.19 25 LEU B CA 1
ATOM 1516 C C . LEU B 1 25 ? 2.668 -14.086 -0.184 1 88.19 25 LEU B C 1
ATOM 1518 O O . LEU B 1 25 ? 1.741 -13.289 -0.326 1 88.19 25 LEU B O 1
ATOM 1522 N N . GLU B 1 26 ? 2.992 -14.609 0.931 1 87.88 26 GLU B N 1
ATOM 1523 C CA . GLU B 1 26 ? 2.291 -14.203 2.146 1 87.88 26 GLU B CA 1
ATOM 1524 C C . GLU B 1 26 ? 2.516 -12.727 2.445 1 87.88 26 GLU B C 1
ATOM 1526 O O . GLU B 1 26 ? 1.579 -12.008 2.807 1 87.88 26 GLU B O 1
ATOM 1531 N N . TYR B 1 27 ? 3.746 -12.328 2.322 1 90.75 27 TYR B N 1
ATOM 1532 C CA . TYR B 1 27 ? 4.062 -10.922 2.553 1 90.75 27 TYR B CA 1
ATOM 1533 C C . TYR B 1 27 ? 3.322 -10.031 1.565 1 90.75 27 TYR B C 1
ATOM 1535 O O . TYR B 1 27 ? 2.779 -8.992 1.947 1 90.75 27 TYR B O 1
ATOM 1543 N N . LEU B 1 28 ? 3.223 -10.461 0.281 1 88.06 28 LEU B N 1
ATOM 1544 C CA . LEU B 1 28 ? 2.572 -9.68 -0.768 1 88.06 28 LEU B CA 1
ATOM 1545 C C . LEU B 1 28 ? 1.065 -9.617 -0.538 1 88.06 28 LEU B C 1
ATOM 1547 O O . LEU B 1 28 ? 0.418 -8.641 -0.925 1 88.06 28 LEU B O 1
ATOM 1551 N N . ALA B 1 29 ? 0.555 -10.641 0.109 1 80.44 29 ALA B N 1
ATOM 1552 C CA . ALA B 1 29 ? -0.873 -10.672 0.416 1 80.44 29 ALA B CA 1
ATOM 1553 C C . ALA B 1 29 ? -1.216 -9.664 1.515 1 80.44 29 ALA B C 1
ATOM 1555 O O . ALA B 1 29 ? -2.342 -9.172 1.58 1 80.44 29 ALA B O 1
ATOM 1556 N N . ALA B 1 30 ? -0.236 -9.352 2.279 1 83.75 30 ALA B N 1
ATOM 1557 C CA . ALA B 1 30 ? -0.455 -8.438 3.398 1 83.75 30 ALA B CA 1
ATOM 1558 C C . ALA B 1 30 ? -0.325 -6.984 2.953 1 83.75 30 ALA B C 1
ATOM 1560 O O . ALA B 1 30 ? -1.099 -6.129 3.385 1 83.75 30 ALA B O 1
ATOM 1561 N N . ARG B 1 31 ? 0.61 -6.707 2.141 1 85.25 31 ARG B N 1
ATOM 1562 C CA . ARG B 1 31 ? 0.808 -5.359 1.623 1 85.25 31 ARG B CA 1
ATOM 1563 C C . ARG B 1 31 ? 1.711 -5.371 0.394 1 85.25 31 ARG B C 1
ATOM 1565 O O . ARG B 1 31 ? 2.379 -6.367 0.118 1 85.25 31 ARG B O 1
ATOM 1572 N N . GLU B 1 32 ? 1.753 -4.254 -0.247 1 86.81 32 GLU B N 1
ATOM 1573 C CA . GLU B 1 32 ? 2.623 -4.125 -1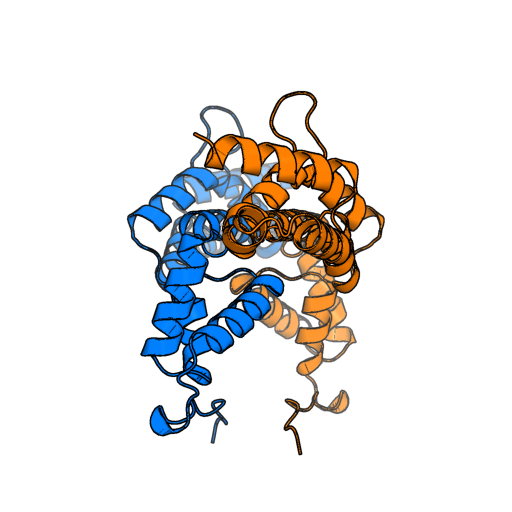.411 1 86.81 32 GLU B CA 1
ATOM 1574 C C . GLU B 1 32 ? 4.082 -3.969 -0.994 1 86.81 32 GLU B C 1
ATOM 1576 O O . GLU B 1 32 ? 4.375 -3.414 0.068 1 86.81 32 GLU B O 1
ATOM 1581 N N . HIS B 1 33 ? 4.957 -4.496 -1.863 1 93 33 HIS B N 1
ATOM 1582 C CA . HIS B 1 33 ? 6.398 -4.395 -1.679 1 93 33 HIS B CA 1
ATOM 1583 C C . HIS B 1 33 ? 7.109 -4.176 -3.01 1 93 33 HIS B C 1
ATOM 1585 O O . HIS B 1 33 ? 6.684 -4.703 -4.039 1 93 33 HIS B O 1
ATOM 1591 N N . SER B 1 34 ? 8.164 -3.383 -2.896 1 96.19 34 SER B N 1
ATOM 1592 C CA . SER B 1 34 ? 9.109 -3.461 -4.008 1 96.19 34 SER B CA 1
ATOM 1593 C C . SER B 1 34 ? 9.914 -4.754 -3.955 1 96.19 34 SER B C 1
ATOM 1595 O O . SER B 1 34 ? 9.969 -5.418 -2.92 1 96.19 34 SER B O 1
ATOM 1597 N N . ALA B 1 35 ? 10.539 -5.086 -5.117 1 97.12 35 ALA B N 1
ATOM 1598 C CA . ALA B 1 35 ? 11.383 -6.273 -5.172 1 97.12 35 ALA B CA 1
ATOM 1599 C C . ALA B 1 35 ? 12.508 -6.191 -4.145 1 97.12 35 ALA B C 1
ATOM 1601 O O . ALA B 1 35 ? 12.789 -7.164 -3.443 1 97.12 35 ALA B O 1
ATOM 1602 N N . ALA B 1 36 ? 13.094 -5.066 -4.043 1 97.12 36 ALA B N 1
ATOM 1603 C CA . ALA B 1 36 ? 14.211 -4.863 -3.123 1 97.12 36 ALA B CA 1
ATOM 1604 C C . ALA B 1 36 ? 13.758 -5.031 -1.674 1 97.12 36 ALA B C 1
ATOM 1606 O O . ALA B 1 36 ? 14.438 -5.691 -0.881 1 97.12 36 ALA B O 1
ATOM 1607 N N . GLU B 1 37 ? 12.656 -4.434 -1.356 1 96.06 37 GLU B N 1
ATOM 1608 C CA . GLU B 1 37 ? 12.117 -4.539 -0.004 1 96.06 37 GLU B CA 1
ATOM 1609 C C . GLU B 1 37 ? 11.797 -5.992 0.348 1 96.06 37 GLU B C 1
ATOM 1611 O O . GLU B 1 37 ? 12.102 -6.453 1.448 1 96.06 37 GLU B O 1
ATOM 1616 N N . LEU B 1 38 ? 11.156 -6.68 -0.549 1 97 38 LEU B N 1
ATOM 1617 C CA . LEU B 1 38 ? 10.766 -8.07 -0.309 1 97 38 LEU B CA 1
ATOM 1618 C C . LEU B 1 38 ? 11.992 -8.961 -0.192 1 97 38 LEU B C 1
ATOM 1620 O O . LEU B 1 38 ? 12.039 -9.852 0.659 1 97 38 LEU B O 1
ATOM 1624 N N . TYR B 1 39 ? 12.969 -8.719 -1.017 1 97.75 39 TYR B N 1
ATOM 1625 C CA . TYR B 1 39 ? 14.227 -9.445 -0.949 1 97.75 39 TYR B CA 1
ATOM 1626 C C . TYR B 1 39 ? 14.859 -9.312 0.43 1 97.75 39 TYR B C 1
ATOM 1628 O O . TYR B 1 39 ? 15.219 -10.312 1.057 1 97.75 39 TYR B O 1
ATOM 1636 N N . ASP B 1 40 ? 14.945 -8.109 0.878 1 96.81 40 ASP B N 1
ATOM 1637 C CA . ASP B 1 40 ? 15.547 -7.844 2.18 1 96.81 40 ASP B CA 1
ATOM 1638 C C . ASP B 1 40 ? 14.773 -8.547 3.295 1 96.81 40 ASP B C 1
ATOM 1640 O O . ASP B 1 40 ? 15.375 -9.094 4.223 1 96.81 40 ASP B O 1
ATOM 1644 N N . ARG B 1 41 ? 13.531 -8.516 3.201 1 95.75 41 ARG B N 1
ATOM 1645 C CA . ARG B 1 41 ? 12.695 -9.156 4.215 1 95.75 41 ARG B CA 1
ATOM 1646 C C . ARG B 1 41 ? 12.883 -10.672 4.195 1 95.75 41 ARG B C 1
ATOM 1648 O O . ARG B 1 41 ? 12.992 -11.305 5.246 1 95.75 41 ARG B O 1
ATOM 1655 N N . LEU B 1 42 ? 12.867 -11.227 3.088 1 97.38 42 LEU B N 1
ATOM 1656 C CA . LEU B 1 42 ? 13.047 -12.672 2.951 1 97.38 42 LEU B CA 1
ATOM 1657 C C . LEU B 1 42 ? 14.414 -13.102 3.477 1 97.38 42 LEU B C 1
ATOM 1659 O O . LEU B 1 42 ? 14.547 -14.18 4.051 1 97.38 42 LEU B O 1
ATOM 1663 N N . CYS B 1 43 ? 15.414 -12.25 3.377 1 96.69 43 CYS B N 1
ATOM 1664 C CA . CYS B 1 43 ? 16.781 -12.57 3.775 1 96.69 43 CYS B CA 1
ATOM 1665 C C . CYS B 1 43 ? 16.891 -12.688 5.289 1 96.69 43 CYS B C 1
ATOM 1667 O O . CYS B 1 43 ? 17.891 -13.172 5.805 1 96.69 43 CYS B O 1
ATOM 1669 N N . ARG B 1 44 ? 15.883 -12.258 5.938 1 94.94 44 ARG B N 1
ATOM 1670 C CA . ARG B 1 44 ? 15.883 -12.438 7.383 1 94.94 44 ARG B CA 1
ATOM 1671 C C . ARG B 1 44 ? 15.695 -13.898 7.758 1 94.94 44 ARG B C 1
ATOM 1673 O O . ARG B 1 44 ? 16.094 -14.328 8.844 1 94.94 44 ARG B O 1
ATOM 1680 N N . ARG B 1 45 ? 15.164 -14.664 6.883 1 95.31 45 ARG B N 1
ATOM 1681 C CA . ARG B 1 45 ? 14.828 -16.047 7.211 1 95.31 45 ARG B CA 1
ATOM 1682 C C . ARG B 1 45 ? 15.43 -17.016 6.195 1 95.31 45 ARG B C 1
ATOM 1684 O O . ARG B 1 45 ? 15.547 -18.219 6.469 1 95.31 45 ARG B O 1
ATOM 1691 N N . TYR B 1 46 ? 15.789 -16.469 5.078 1 97.44 46 TYR B N 1
ATOM 1692 C CA . TYR B 1 46 ? 16.266 -17.312 3.986 1 97.44 46 TYR B CA 1
ATOM 1693 C C . TYR B 1 46 ? 17.625 -16.844 3.494 1 97.44 46 TYR B C 1
ATOM 1695 O O . TYR B 1 46 ? 18 -15.688 3.707 1 97.44 46 TYR B O 1
ATOM 1703 N N . THR B 1 47 ? 18.359 -17.828 2.842 1 97.12 47 THR B N 1
ATOM 1704 C CA . THR B 1 47 ? 19.641 -17.453 2.268 1 97.12 47 THR B CA 1
ATOM 1705 C C . THR B 1 47 ? 19.453 -16.453 1.131 1 97.12 47 THR B C 1
ATOM 1707 O O . THR B 1 47 ? 18.375 -16.375 0.538 1 97.12 47 THR B O 1
ATOM 1710 N N . GLU B 1 48 ? 20.531 -15.758 0.847 1 96.88 48 GLU B N 1
ATOM 1711 C CA . GLU B 1 48 ? 20.5 -14.773 -0.23 1 96.88 48 GLU B CA 1
A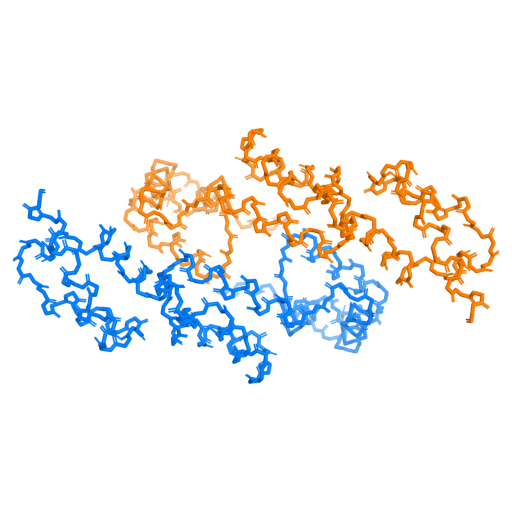TOM 1712 C C . GLU B 1 48 ? 20.109 -15.422 -1.558 1 96.88 48 GLU B C 1
ATOM 1714 O O . GLU B 1 48 ? 19.328 -14.867 -2.324 1 96.88 48 GLU B O 1
ATOM 1719 N N . ALA B 1 49 ? 20.641 -16.547 -1.772 1 97.75 49 ALA B N 1
ATOM 1720 C CA . ALA B 1 49 ? 20.391 -17.25 -3.027 1 97.75 49 ALA B CA 1
ATOM 1721 C C . ALA B 1 49 ? 18.922 -17.672 -3.129 1 97.75 49 ALA B C 1
ATOM 1723 O O . ALA B 1 49 ? 18.297 -17.5 -4.176 1 97.75 49 ALA B O 1
ATOM 1724 N N . ALA B 1 50 ? 18.406 -18.172 -2.049 1 97.81 50 ALA B N 1
ATOM 1725 C CA . ALA B 1 50 ? 17.016 -18.594 -2.027 1 97.81 50 ALA B CA 1
ATOM 1726 C C . ALA B 1 50 ? 16.078 -17.406 -2.201 1 97.81 50 ALA B C 1
ATOM 1728 O O . ALA B 1 50 ? 15.086 -17.5 -2.934 1 97.81 50 ALA B O 1
ATOM 1729 N N . ALA B 1 51 ? 16.406 -16.328 -1.585 1 98.06 51 ALA B N 1
ATOM 1730 C CA . ALA B 1 51 ? 15.609 -15.117 -1.695 1 98.06 51 ALA B CA 1
ATOM 1731 C C . ALA B 1 51 ? 15.648 -14.562 -3.117 1 98.06 51 ALA B C 1
ATOM 1733 O O . ALA B 1 51 ? 14.609 -14.172 -3.662 1 98.06 51 ALA B O 1
ATOM 1734 N N . ALA B 1 52 ? 16.828 -14.578 -3.678 1 98.19 52 ALA B N 1
ATOM 1735 C CA . ALA B 1 52 ? 16.969 -14.07 -5.039 1 98.19 52 ALA B CA 1
ATOM 1736 C C . ALA B 1 52 ? 16.156 -14.883 -6.027 1 98.19 52 ALA B C 1
ATOM 1738 O O . ALA B 1 52 ? 15.484 -14.32 -6.898 1 98.19 52 ALA B O 1
ATOM 1739 N N . GLN B 1 53 ? 16.172 -16.078 -5.859 1 98.19 53 GLN B N 1
ATOM 1740 C CA . GLN B 1 53 ? 15.398 -16.953 -6.738 1 98.19 53 GLN B CA 1
ATOM 1741 C C . GLN B 1 53 ? 13.906 -16.75 -6.531 1 98.19 53 GLN B C 1
ATOM 1743 O O . GLN B 1 53 ? 13.141 -16.719 -7.496 1 98.19 53 GLN B O 1
ATOM 1748 N N . ALA B 1 54 ? 13.531 -16.641 -5.316 1 97.38 54 ALA B N 1
ATOM 1749 C CA . ALA B 1 54 ? 12.125 -16.375 -5.016 1 97.38 54 ALA B CA 1
ATOM 1750 C C . ALA B 1 54 ? 11.648 -15.086 -5.68 1 97.38 54 ALA B C 1
ATOM 1752 O O . ALA B 1 54 ? 10.57 -15.047 -6.277 1 97.38 54 ALA B O 1
ATOM 1753 N N . ILE B 1 55 ? 12.445 -14.07 -5.629 1 97.94 55 ILE B N 1
ATOM 1754 C CA . ILE B 1 55 ? 12.102 -12.781 -6.227 1 97.94 55 ILE B CA 1
ATOM 1755 C C . ILE B 1 55 ? 11.961 -12.938 -7.738 1 97.94 55 ILE B C 1
ATOM 1757 O O . ILE B 1 55 ? 10.992 -12.453 -8.328 1 97.94 55 ILE B O 1
ATOM 1761 N N . ALA B 1 56 ? 12.891 -13.656 -8.297 1 97.44 56 ALA B N 1
ATOM 1762 C CA . ALA B 1 56 ? 12.859 -13.875 -9.742 1 97.44 56 ALA B CA 1
ATOM 1763 C C . ALA B 1 56 ? 11.57 -14.594 -10.156 1 97.44 56 ALA B C 1
ATOM 1765 O O . ALA B 1 56 ? 10.93 -14.211 -11.141 1 97.44 56 ALA B O 1
ATOM 1766 N N . ASP B 1 57 ? 11.258 -15.547 -9.391 1 94.31 57 ASP B N 1
ATOM 1767 C CA . ASP B 1 57 ? 10.047 -16.312 -9.672 1 94.31 57 ASP B CA 1
ATOM 1768 C C . ASP B 1 57 ? 8.805 -15.43 -9.555 1 94.31 57 ASP B C 1
ATOM 1770 O O . ASP B 1 57 ? 7.914 -15.492 -10.406 1 94.31 57 ASP B O 1
ATOM 1774 N N . LEU B 1 58 ? 8.766 -14.664 -8.578 1 94.31 58 LEU B N 1
ATOM 1775 C CA . LEU B 1 58 ? 7.609 -13.812 -8.32 1 94.31 58 LEU B CA 1
ATOM 1776 C C . LEU B 1 58 ? 7.469 -12.742 -9.391 1 94.31 58 LEU B C 1
ATOM 1778 O O . LEU B 1 58 ? 6.355 -12.383 -9.781 1 94.31 58 LEU B O 1
ATOM 1782 N N . VAL B 1 59 ? 8.562 -12.281 -9.883 1 94.5 59 VAL B N 1
ATOM 1783 C CA . VAL B 1 59 ? 8.547 -11.289 -10.961 1 94.5 59 VAL B CA 1
ATOM 1784 C C . VAL B 1 59 ? 8.07 -11.945 -12.258 1 94.5 59 VAL B C 1
ATOM 1786 O O . VAL B 1 59 ? 7.191 -11.414 -12.945 1 94.5 59 VAL B O 1
ATOM 1789 N N . GLU B 1 60 ? 8.602 -13.062 -12.469 1 91.75 60 GLU B N 1
ATOM 1790 C CA . GLU B 1 60 ? 8.25 -13.781 -13.688 1 91.75 60 GLU B CA 1
ATOM 1791 C C . GLU B 1 60 ? 6.762 -14.117 -13.727 1 91.75 60 GLU B C 1
ATOM 1793 O O . GLU B 1 60 ? 6.129 -14.047 -14.781 1 91.75 60 GLU B O 1
ATOM 1798 N N . GLN B 1 61 ? 6.27 -14.367 -12.57 1 87 61 GLN B N 1
ATOM 1799 C CA . GLN B 1 61 ? 4.875 -14.781 -12.484 1 87 61 GLN B CA 1
ATOM 1800 C C . GLN B 1 61 ? 3.947 -13.57 -12.367 1 87 61 GLN B C 1
ATOM 1802 O O . GLN B 1 61 ? 2.725 -13.719 -12.352 1 87 61 GLN B O 1
ATOM 1807 N N . GLY B 1 62 ? 4.492 -12.383 -12.195 1 88.38 62 GLY B N 1
ATOM 1808 C CA . GLY B 1 62 ? 3.715 -11.156 -12.211 1 88.38 62 GLY B CA 1
ATOM 1809 C C . GLY B 1 62 ? 3.193 -10.758 -10.844 1 88.38 62 GLY B C 1
ATOM 1810 O O . GLY B 1 62 ? 2.367 -9.852 -10.727 1 88.38 62 GLY B O 1
ATOM 1811 N N . TRP B 1 63 ? 3.664 -11.461 -9.844 1 88.69 63 TRP B N 1
ATOM 1812 C CA . TRP B 1 63 ? 3.24 -11.141 -8.492 1 88.69 63 TRP B CA 1
ATOM 1813 C C . TRP B 1 63 ? 3.982 -9.914 -7.969 1 88.69 63 TRP B C 1
ATOM 1815 O O . TRP B 1 63 ? 3.475 -9.188 -7.105 1 88.69 63 TRP B O 1
ATOM 1825 N N . LEU B 1 64 ? 5.102 -9.766 -8.539 1 92.75 64 LEU B N 1
ATOM 1826 C CA . LEU B 1 64 ? 5.961 -8.641 -8.188 1 92.75 64 LEU B CA 1
ATOM 1827 C C . LEU B 1 64 ? 6.254 -7.777 -9.414 1 92.75 64 LEU B C 1
ATOM 1829 O O . LEU B 1 64 ? 6.711 -8.281 -10.438 1 92.75 64 LEU B O 1
ATOM 1833 N N . ASP B 1 65 ? 5.906 -6.566 -9.281 1 93.69 65 ASP B N 1
ATOM 1834 C CA . ASP B 1 65 ? 6.105 -5.613 -10.375 1 93.69 65 ASP B CA 1
ATOM 1835 C C . ASP B 1 65 ? 6.477 -4.234 -9.828 1 93.69 65 ASP B C 1
ATOM 1837 O O . ASP B 1 65 ? 5.605 -3.471 -9.414 1 93.69 65 ASP B O 1
ATOM 1841 N N . ASP B 1 66 ? 7.664 -3.893 -10.016 1 96.75 66 ASP B N 1
ATOM 1842 C CA . ASP B 1 66 ? 8.18 -2.666 -9.414 1 96.75 66 ASP B CA 1
ATOM 1843 C C . ASP B 1 66 ? 7.602 -1.432 -10.102 1 96.75 66 ASP B C 1
ATOM 1845 O O . ASP B 1 66 ? 7.496 -0.366 -9.492 1 96.75 66 ASP B O 1
ATOM 1849 N N . THR B 1 67 ? 7.258 -1.551 -11.32 1 96.06 67 THR B N 1
ATOM 1850 C CA . THR B 1 67 ? 6.613 -0.432 -12 1 96.06 67 THR B CA 1
ATOM 1851 C C . THR B 1 67 ? 5.23 -0.167 -11.406 1 96.06 67 THR B C 1
ATOM 1853 O O . THR B 1 67 ? 4.883 0.979 -11.117 1 96.06 67 THR B O 1
ATOM 1856 N N . ARG B 1 68 ? 4.574 -1.189 -11.234 1 92.75 68 ARG B N 1
ATOM 1857 C CA . ARG B 1 68 ? 3.258 -1.075 -10.609 1 92.75 68 ARG B CA 1
ATOM 1858 C C . ARG B 1 68 ? 3.371 -0.58 -9.172 1 92.75 68 ARG B C 1
ATOM 1860 O O . ARG B 1 68 ? 2.604 0.284 -8.75 1 92.75 68 ARG B O 1
ATOM 1867 N N . TYR B 1 69 ? 4.305 -1.146 -8.531 1 94.62 69 TYR B N 1
ATOM 1868 C CA . TYR B 1 69 ? 4.543 -0.727 -7.152 1 94.62 69 TYR B CA 1
ATOM 1869 C C . TYR B 1 69 ? 4.832 0.768 -7.078 1 94.62 69 TYR B C 1
ATOM 1871 O O . TYR B 1 69 ? 4.258 1.478 -6.25 1 94.62 69 TYR B O 1
ATOM 1879 N N . ALA B 1 70 ? 5.645 1.212 -7.914 1 96.56 70 ALA B N 1
ATOM 1880 C CA . ALA B 1 70 ? 6.035 2.619 -7.93 1 96.56 70 ALA B CA 1
ATOM 1881 C C . ALA B 1 70 ? 4.824 3.521 -8.156 1 96.56 70 ALA B C 1
ATOM 1883 O O . ALA B 1 70 ? 4.676 4.547 -7.484 1 96.56 70 ALA B O 1
ATOM 1884 N N . LEU B 1 71 ? 4.02 3.131 -9.023 1 94.31 71 LEU B N 1
ATOM 1885 C CA . LEU B 1 71 ? 2.836 3.914 -9.359 1 94.31 71 LEU B CA 1
ATOM 1886 C C . LEU B 1 71 ? 1.878 3.99 -8.172 1 94.31 71 LEU B C 1
ATOM 1888 O O . LEU B 1 71 ? 1.43 5.078 -7.801 1 94.31 71 LEU B O 1
ATOM 1892 N N . MET B 1 72 ? 1.626 2.902 -7.633 1 91.06 72 MET B N 1
ATOM 1893 C CA . MET B 1 72 ? 0.702 2.842 -6.504 1 91.06 72 MET B CA 1
ATOM 1894 C C . MET B 1 72 ? 1.246 3.625 -5.316 1 91.06 72 MET B C 1
ATOM 1896 O O . MET B 1 72 ? 0.501 4.348 -4.648 1 91.06 72 MET B O 1
ATOM 1900 N N . ARG B 1 73 ? 2.477 3.453 -5.113 1 93.25 73 ARG B N 1
ATOM 1901 C CA . ARG B 1 73 ? 3.096 4.16 -3.996 1 93.25 73 ARG B CA 1
ATOM 1902 C C . ARG B 1 73 ? 3.092 5.668 -4.23 1 93.25 73 ARG B C 1
ATOM 1904 O O . ARG B 1 73 ? 2.826 6.441 -3.311 1 93.25 73 ARG B O 1
ATOM 1911 N N . ALA B 1 74 ? 3.375 6.07 -5.406 1 94.88 74 ALA B N 1
ATOM 1912 C CA . ALA B 1 74 ? 3.322 7.492 -5.738 1 94.88 74 ALA B CA 1
ATOM 1913 C C . ALA B 1 74 ? 1.929 8.062 -5.484 1 94.88 74 ALA B C 1
ATOM 1915 O O . ALA B 1 74 ? 1.789 9.164 -4.949 1 94.88 74 ALA B O 1
ATOM 1916 N N . GLN B 1 75 ? 0.971 7.359 -5.859 1 91.25 75 GLN B N 1
ATOM 1917 C CA . GLN B 1 75 ? -0.405 7.789 -5.629 1 91.25 75 GLN B CA 1
ATOM 1918 C C . GLN B 1 75 ? -0.685 7.961 -4.141 1 91.25 75 GLN B C 1
ATOM 1920 O O . GLN B 1 75 ? -1.294 8.953 -3.73 1 91.25 75 GLN B O 1
ATOM 1925 N N . SER B 1 76 ? -0.246 6.996 -3.436 1 89.88 76 SER B N 1
ATOM 1926 C CA . SER B 1 76 ? -0.452 7.055 -1.993 1 89.88 76 SER B CA 1
ATOM 1927 C C . SER B 1 76 ? 0.252 8.266 -1.383 1 89.88 76 SER B C 1
ATOM 1929 O O . SER B 1 76 ? -0.274 8.898 -0.466 1 89.88 76 SER B O 1
ATOM 1931 N N . LEU B 1 77 ? 1.376 8.547 -1.854 1 92.69 77 LEU B N 1
ATOM 1932 C CA . LEU B 1 77 ? 2.146 9.672 -1.341 1 92.69 77 LEU B CA 1
ATOM 1933 C C . LEU B 1 77 ? 1.481 11 -1.705 1 92.69 77 LEU B C 1
ATOM 1935 O O . LEU B 1 77 ? 1.47 11.93 -0.901 1 92.69 77 LEU B O 1
ATOM 1939 N N . LEU B 1 78 ? 0.933 11.031 -2.881 1 92.88 78 LEU B N 1
ATOM 1940 C CA . LEU B 1 78 ? 0.18 12.219 -3.266 1 92.88 78 LEU B CA 1
ATOM 1941 C C . LEU B 1 78 ? -1.022 12.422 -2.35 1 92.88 78 LEU B C 1
ATOM 1943 O O . LEU B 1 78 ? -1.279 13.539 -1.892 1 92.88 78 LEU B O 1
ATOM 1947 N N . TYR B 1 79 ? -1.659 11.406 -2.1 1 87.88 79 TYR B N 1
ATOM 1948 C CA . TYR B 1 79 ? -2.824 11.469 -1.225 1 87.88 79 TYR B CA 1
ATOM 1949 C C . TYR B 1 79 ? -2.43 11.914 0.179 1 87.88 79 TYR B C 1
ATOM 1951 O O . TYR B 1 79 ? -3.199 12.594 0.86 1 87.88 79 TYR B O 1
ATOM 1959 N N . ALA B 1 80 ? -1.25 11.555 0.549 1 87.88 80 ALA B N 1
ATOM 1960 C CA . ALA B 1 80 ? -0.712 11.977 1.84 1 87.88 80 ALA B CA 1
ATOM 1961 C C . ALA B 1 80 ? -0.151 13.391 1.762 1 87.88 80 ALA B C 1
ATOM 1963 O O . ALA B 1 80 ? 0.521 13.852 2.688 1 87.88 80 ALA B O 1
ATOM 1964 N N . ARG B 1 81 ? -0.335 14.031 0.626 1 91.31 81 ARG B N 1
ATOM 1965 C CA . ARG B 1 81 ? -0.024 15.438 0.401 1 91.31 81 ARG B CA 1
ATOM 1966 C C . ARG B 1 81 ? 1.482 15.664 0.342 1 91.31 81 ARG B C 1
ATOM 1968 O O . ARG B 1 81 ? 1.979 16.703 0.791 1 91.31 81 ARG B O 1
ATOM 1975 N N . LYS B 1 82 ? 2.18 14.672 -0.104 1 93.94 82 LYS B N 1
ATOM 1976 C CA . LYS B 1 82 ? 3.609 14.844 -0.344 1 93.94 82 LYS B CA 1
ATOM 1977 C C . LYS B 1 82 ? 3.861 15.555 -1.673 1 93.94 82 LYS B C 1
ATOM 1979 O O . LYS B 1 82 ? 3.135 15.336 -2.645 1 93.94 82 LYS B O 1
ATOM 1984 N N . SER B 1 83 ? 4.914 16.406 -1.659 1 97.44 83 SER B N 1
ATOM 1985 C CA . SER B 1 83 ? 5.34 17.031 -2.904 1 97.44 83 SER B CA 1
ATOM 1986 C C . SER B 1 83 ? 5.984 16.016 -3.846 1 97.44 83 SER B C 1
ATOM 1988 O O . SER B 1 83 ? 6.363 14.922 -3.424 1 97.44 83 SER B O 1
ATOM 1990 N N . ARG B 1 84 ? 6.059 16.453 -5.121 1 97.06 84 ARG B N 1
ATOM 1991 C CA . ARG B 1 84 ? 6.727 15.625 -6.121 1 97.06 84 ARG B CA 1
ATOM 1992 C C . ARG B 1 84 ? 8.148 15.297 -5.691 1 97.06 84 ARG B C 1
ATOM 1994 O O . ARG B 1 84 ? 8.586 14.141 -5.793 1 97.06 84 ARG B O 1
ATOM 2001 N N . ARG B 1 85 ? 8.805 16.234 -5.199 1 97.44 85 ARG B N 1
ATOM 2002 C CA . ARG B 1 85 ? 10.188 16.047 -4.754 1 97.44 85 ARG B CA 1
ATOM 2003 C C . ARG B 1 85 ? 10.258 15.102 -3.566 1 97.44 85 ARG B C 1
ATOM 2005 O O . ARG B 1 85 ? 11.117 14.211 -3.523 1 97.44 85 ARG B O 1
ATOM 2012 N N . ALA B 1 86 ? 9.406 15.297 -2.617 1 96.56 86 ALA B N 1
ATOM 2013 C CA . ALA B 1 86 ? 9.375 14.422 -1.453 1 96.56 86 ALA B CA 1
ATOM 2014 C C . ALA B 1 86 ? 9.039 12.984 -1.859 1 96.56 86 ALA B C 1
ATOM 2016 O O . ALA B 1 86 ? 9.648 12.031 -1.366 1 96.56 86 ALA B O 1
ATOM 2017 N N . ALA B 1 87 ? 8.07 12.836 -2.742 1 96.88 87 ALA B N 1
ATOM 2018 C CA . ALA B 1 87 ? 7.695 11.516 -3.24 1 96.88 87 ALA B CA 1
ATOM 2019 C C . ALA B 1 87 ? 8.867 10.844 -3.949 1 96.88 87 ALA B C 1
ATOM 2021 O O . ALA B 1 87 ? 9.102 9.641 -3.768 1 96.88 87 ALA B O 1
ATOM 2022 N N . ALA B 1 88 ? 9.586 11.641 -4.727 1 97.62 88 ALA B N 1
ATOM 2023 C CA . ALA B 1 88 ? 10.766 11.117 -5.418 1 97.62 88 ALA B CA 1
ATOM 2024 C C . ALA B 1 88 ? 11.773 10.547 -4.422 1 97.62 88 ALA B C 1
ATOM 2026 O O . ALA B 1 88 ? 12.312 9.461 -4.633 1 97.62 88 ALA B O 1
ATOM 2027 N N . HIS B 1 89 ? 11.977 11.234 -3.438 1 96.56 89 HIS B N 1
ATOM 2028 C CA . HIS B 1 89 ? 12.922 10.812 -2.414 1 96.56 89 HIS B CA 1
ATOM 2029 C C . HIS B 1 89 ? 12.5 9.492 -1.779 1 96.56 89 HIS B C 1
ATOM 2031 O O . HIS B 1 89 ? 13.312 8.578 -1.626 1 96.56 89 HIS B O 1
ATOM 2037 N N . VAL B 1 90 ? 11.281 9.422 -1.438 1 95.06 90 VAL B N 1
ATOM 2038 C CA . VAL B 1 90 ? 10.766 8.211 -0.815 1 95.06 90 VAL B CA 1
ATOM 2039 C C . VAL B 1 90 ? 10.914 7.031 -1.775 1 95.06 90 VAL B C 1
ATOM 2041 O O . VAL B 1 90 ? 11.398 5.965 -1.392 1 95.06 90 VAL B O 1
ATOM 2044 N N . LEU B 1 91 ? 10.523 7.168 -3.002 1 97.12 91 LEU B N 1
ATOM 2045 C CA . LEU B 1 91 ? 10.531 6.09 -3.984 1 97.12 91 LEU B CA 1
ATOM 2046 C C . LEU B 1 91 ? 11.953 5.613 -4.266 1 97.12 91 LEU B C 1
ATOM 2048 O O . LEU B 1 91 ? 12.18 4.418 -4.461 1 97.12 91 LEU B O 1
ATOM 2052 N N . ARG B 1 92 ? 12.859 6.543 -4.289 1 96.62 92 ARG B N 1
ATOM 2053 C CA . ARG B 1 92 ? 14.25 6.184 -4.539 1 96.62 92 ARG B CA 1
ATOM 2054 C C . ARG B 1 92 ? 14.797 5.293 -3.43 1 96.62 92 ARG B C 1
ATOM 2056 O O . ARG B 1 92 ? 15.648 4.438 -3.674 1 96.62 92 ARG B O 1
ATOM 2063 N N . GLY B 1 93 ? 14.281 5.453 -2.277 1 95.62 93 GLY B N 1
ATOM 2064 C CA . GLY B 1 93 ? 14.711 4.66 -1.138 1 95.62 93 GLY B CA 1
ATOM 2065 C C . GLY B 1 93 ? 14.125 3.262 -1.13 1 95.62 93 GLY B C 1
ATOM 2066 O O . GLY B 1 93 ? 14.43 2.459 -0.246 1 95.62 93 GLY B O 1
ATOM 2067 N N . LYS B 1 94 ? 13.359 2.898 -2.127 1 95.94 94 LYS B N 1
ATOM 2068 C CA . LYS B 1 94 ? 12.656 1.621 -2.156 1 95.94 94 LYS B CA 1
ATOM 2069 C C . LYS B 1 94 ? 13.312 0.648 -3.127 1 95.94 94 LYS B C 1
ATOM 2071 O O . LYS B 1 94 ? 12.734 -0.383 -3.473 1 95.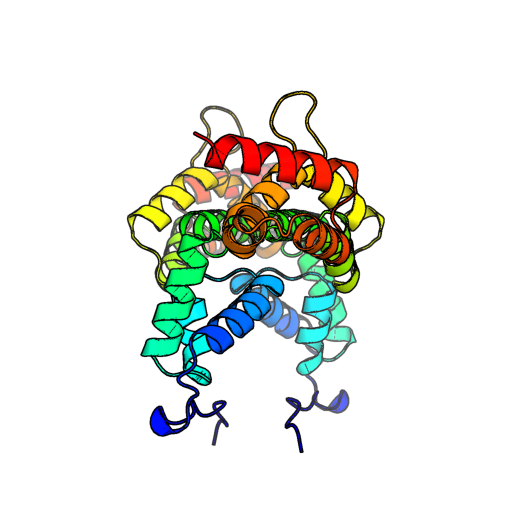94 94 LYS B O 1
ATOM 2076 N N . GLY B 1 95 ? 14.484 0.966 -3.66 1 96.06 95 GLY B N 1
ATOM 2077 C CA . GLY B 1 95 ? 15.211 0.079 -4.555 1 96.06 95 GLY B CA 1
ATOM 2078 C C . GLY B 1 95 ? 14.703 0.117 -5.98 1 96.06 95 GLY B C 1
ATOM 2079 O O . GLY B 1 95 ? 14.922 -0.818 -6.75 1 96.06 95 GLY B O 1
ATOM 2080 N N . LEU B 1 96 ? 14.023 1.104 -6.348 1 97.69 96 LEU B N 1
ATOM 2081 C CA . LEU B 1 96 ? 13.492 1.298 -7.691 1 97.69 96 LEU B CA 1
ATOM 2082 C C . LEU B 1 96 ? 14.531 1.961 -8.594 1 97.69 96 LEU B C 1
ATOM 2084 O O . LEU B 1 96 ? 15.375 2.721 -8.117 1 97.69 96 LEU B O 1
ATOM 2088 N N . THR B 1 97 ? 14.43 1.679 -9.898 1 97.56 97 THR B N 1
ATOM 2089 C CA . THR B 1 97 ? 15.305 2.348 -10.852 1 97.56 97 THR B CA 1
ATOM 2090 C C . THR B 1 97 ? 14.867 3.793 -11.07 1 97.56 97 THR B C 1
ATOM 2092 O O . THR B 1 97 ? 13.719 4.148 -10.789 1 97.56 97 THR B O 1
ATOM 2095 N N . ASN B 1 98 ? 15.789 4.574 -11.617 1 97.5 98 ASN B N 1
ATOM 2096 C CA . ASN B 1 98 ? 15.445 5.957 -11.945 1 97.5 98 ASN B CA 1
ATOM 2097 C C . ASN B 1 98 ? 14.289 6.027 -12.938 1 97.5 98 ASN B C 1
ATOM 2099 O O . ASN B 1 98 ? 13.422 6.895 -12.82 1 97.5 98 ASN B O 1
ATOM 2103 N N . GLN B 1 99 ? 14.312 5.176 -13.812 1 98.06 99 GLN B N 1
ATOM 2104 C CA . GLN B 1 99 ? 13.266 5.145 -14.828 1 98.06 99 GLN B CA 1
ATOM 2105 C C . GLN B 1 99 ? 11.906 4.855 -14.195 1 98.06 99 GLN B C 1
ATOM 2107 O O . GLN B 1 99 ? 10.914 5.523 -14.508 1 98.06 99 GLN B O 1
ATOM 2112 N N . GLN B 1 100 ? 11.812 3.9 -13.336 1 97.88 100 GLN B N 1
ATOM 2113 C CA . GLN B 1 100 ? 10.57 3.553 -12.656 1 97.88 100 GLN B CA 1
ATOM 2114 C C . GLN B 1 100 ? 10.055 4.719 -11.82 1 97.88 100 GLN B C 1
ATOM 2116 O O . GLN B 1 100 ? 8.852 5.008 -11.82 1 97.88 100 GLN B O 1
ATOM 2121 N N . VAL B 1 101 ? 10.945 5.371 -11.172 1 98.19 101 VAL B N 1
ATOM 2122 C CA . VAL B 1 101 ? 10.594 6.504 -10.32 1 98.19 101 VAL B CA 1
ATOM 2123 C C . VAL B 1 101 ? 10.039 7.641 -11.18 1 98.19 101 VAL B C 1
ATOM 2125 O O . VAL B 1 101 ? 8.961 8.172 -10.898 1 98.19 101 VAL B O 1
ATOM 2128 N N . GLN B 1 102 ? 10.75 7.961 -12.211 1 97.94 102 GLN B N 1
ATOM 2129 C CA . GLN B 1 102 ? 10.352 9.078 -13.062 1 97.94 102 GLN B CA 1
ATOM 2130 C C . GLN B 1 102 ? 9.008 8.805 -13.734 1 97.94 102 GLN B C 1
ATOM 2132 O O . GLN B 1 102 ? 8.164 9.703 -13.82 1 97.94 102 GLN B O 1
ATOM 2137 N N . GLN B 1 103 ? 8.844 7.676 -14.148 1 97.88 103 GLN B N 1
ATOM 2138 C CA . GLN B 1 103 ? 7.586 7.312 -14.797 1 97.88 103 GLN B CA 1
ATOM 2139 C C . GLN B 1 103 ? 6.414 7.438 -13.828 1 97.88 103 GLN B C 1
ATOM 2141 O O . GLN B 1 103 ? 5.359 7.969 -14.18 1 97.88 103 GLN B O 1
ATOM 2146 N N . ALA B 1 104 ? 6.586 6.922 -12.656 1 97.69 104 ALA B N 1
ATOM 2147 C CA . ALA B 1 104 ? 5.535 6.996 -11.648 1 97.69 104 ALA B CA 1
ATOM 2148 C C . ALA B 1 104 ? 5.199 8.445 -11.312 1 97.69 104 ALA B C 1
ATOM 2150 O O . ALA B 1 104 ? 4.023 8.812 -11.234 1 97.69 104 ALA B O 1
ATOM 2151 N N . LEU B 1 105 ? 6.207 9.25 -11.18 1 97.69 105 LEU B N 1
ATOM 2152 C CA . LEU B 1 105 ? 6.016 10.648 -10.812 1 97.69 105 LEU B CA 1
ATOM 2153 C C . LEU B 1 105 ? 5.336 11.414 -11.938 1 97.69 105 LEU B C 1
ATOM 2155 O O . LEU B 1 105 ? 4.48 12.266 -11.688 1 97.69 105 LEU B O 1
ATOM 2159 N N . GLU B 1 106 ? 5.691 11.109 -13.102 1 96.81 106 GLU B N 1
ATOM 2160 C CA . GLU B 1 106 ? 5.066 11.766 -14.25 1 96.81 106 GLU B CA 1
ATOM 2161 C C . GLU B 1 106 ? 3.586 11.422 -14.344 1 96.81 106 GLU B C 1
ATOM 2163 O O . GLU B 1 106 ? 2.752 12.289 -14.602 1 96.81 106 GLU B O 1
ATOM 2168 N N . GLU B 1 107 ? 3.326 10.258 -14.117 1 95.5 107 GLU B N 1
ATOM 2169 C CA . GLU B 1 107 ? 1.946 9.797 -14.234 1 95.5 107 GLU B CA 1
ATOM 2170 C C . GLU B 1 107 ? 1.074 10.375 -13.125 1 95.5 107 GLU B C 1
ATOM 2172 O O . GLU B 1 107 ? -0.093 10.703 -13.352 1 95.5 107 GLU B O 1
ATOM 2177 N N . VAL B 1 108 ? 1.61 10.602 -12.008 1 95.19 108 VAL B N 1
ATOM 2178 C CA . VAL B 1 108 ? 0.792 10.898 -10.836 1 95.19 108 VAL B CA 1
ATOM 2179 C C . VAL B 1 108 ? 0.81 12.398 -10.562 1 95.19 108 VAL B C 1
ATOM 2181 O O . VAL B 1 108 ? -0.205 12.977 -10.164 1 95.19 108 VAL B O 1
ATOM 2184 N N . TYR B 1 109 ? 1.897 13.039 -10.789 1 95.75 109 TYR B N 1
ATOM 2185 C CA . TYR B 1 109 ? 2.07 14.414 -10.344 1 95.75 109 TYR B CA 1
ATOM 2186 C C . TYR B 1 109 ? 2.02 15.383 -11.516 1 95.75 109 TYR B C 1
ATOM 2188 O O . TYR B 1 109 ? 1.895 16.594 -11.328 1 95.75 109 TYR B O 1
ATOM 2196 N N . ALA B 1 110 ? 2.123 14.82 -12.656 1 91.19 110 ALA B N 1
ATOM 2197 C CA . ALA B 1 110 ? 2.162 15.742 -13.797 1 91.19 110 ALA B CA 1
ATOM 2198 C C . ALA B 1 110 ? 0.853 16.516 -13.922 1 91.19 110 ALA B C 1
ATOM 2200 O O . ALA B 1 110 ? -0.228 15.953 -13.719 1 91.19 110 ALA B O 1
ATOM 2201 N N . ALA B 1 111 ? 0.967 17.797 -14.156 1 83.25 111 ALA B N 1
ATOM 2202 C CA . ALA B 1 111 ? -0.2 18.641 -14.383 1 83.25 111 ALA B CA 1
ATOM 2203 C C . ALA B 1 111 ? -0.881 18.297 -15.703 1 83.25 111 ALA B C 1
ATOM 2205 O O . ALA B 1 111 ? -0.238 18.281 -16.75 1 83.25 111 ALA B O 1
ATOM 2206 N N . PRO B 1 112 ? -2.156 17.938 -15.555 1 79.44 112 PRO B N 1
ATOM 2207 C CA . PRO B 1 112 ? -2.861 17.641 -16.812 1 79.44 112 PRO B CA 1
ATOM 2208 C C . PRO B 1 112 ? -3.123 18.906 -17.641 1 79.44 112 PRO B C 1
ATOM 2210 O O . PRO B 1 112 ? -3.025 20.016 -17.125 1 79.44 112 PRO B O 1
ATOM 2213 N N . GLU B 1 113 ? -3.221 18.609 -18.984 1 77.25 113 GLU B N 1
ATOM 2214 C CA . GLU B 1 113 ? -3.584 19.719 -19.859 1 77.25 113 GLU B CA 1
ATOM 2215 C C . GLU B 1 113 ? -4.863 20.391 -19.391 1 77.25 113 GLU B C 1
ATOM 2217 O O . GLU B 1 113 ? -4.965 21.625 -19.422 1 77.25 113 GLU B O 1
ATOM 2222 N N . GLU B 1 114 ? -5.715 19.547 -18.938 1 78.94 114 GLU B N 1
ATOM 2223 C CA . GLU B 1 114 ? -6.98 20.031 -18.375 1 78.94 114 GLU B CA 1
ATOM 2224 C C . GLU B 1 114 ? -7.227 19.453 -16.984 1 78.94 114 GLU B C 1
ATOM 2226 O O . GLU B 1 114 ? -6.828 18.328 -16.688 1 78.94 114 GLU B O 1
ATOM 2231 N N . GLY B 1 115 ? -7.559 20.312 -16.188 1 79.44 115 GLY B N 1
ATOM 2232 C CA . GLY B 1 115 ? -7.926 19.828 -14.859 1 79.44 115 GLY B CA 1
ATOM 2233 C C . GLY B 1 115 ? -7.051 20.375 -13.758 1 79.44 115 GLY B C 1
ATOM 2234 O O . GLY B 1 115 ? -6.277 21.312 -13.977 1 79.44 115 GLY B O 1
ATOM 2235 N N . GLU B 1 116 ? -7.184 19.812 -12.594 1 86.19 116 GLU B N 1
ATOM 2236 C CA . GLU B 1 116 ? -6.488 20.297 -11.406 1 86.19 116 GLU B CA 1
ATOM 2237 C C . GLU B 1 116 ? -5.078 19.719 -11.328 1 86.19 116 GLU B C 1
ATOM 2239 O O . GLU B 1 116 ? -4.863 18.531 -11.609 1 86.19 116 GLU B O 1
ATOM 2244 N N . ASP B 1 117 ? -4.156 20.609 -11.133 1 93.62 117 ASP B N 1
ATOM 2245 C CA . ASP B 1 117 ? -2.795 20.172 -10.828 1 93.62 117 ASP B CA 1
ATOM 2246 C C . ASP B 1 117 ? -2.74 19.391 -9.523 1 93.62 117 ASP B C 1
ATOM 2248 O O . ASP B 1 117 ? -3.008 19.938 -8.453 1 93.62 117 ASP B O 1
ATOM 2252 N N . PRO B 1 118 ? -2.336 18.125 -9.617 1 95.19 118 PRO B N 1
ATOM 2253 C CA . PRO B 1 118 ? -2.404 17.281 -8.422 1 95.19 118 PRO B CA 1
ATOM 2254 C C . PRO B 1 118 ? -1.493 17.781 -7.301 1 95.19 118 PRO B C 1
ATOM 2256 O O . PRO B 1 118 ? -1.856 17.688 -6.125 1 95.19 118 PRO B O 1
ATOM 2259 N N . GLU B 1 119 ? -0.39 18.188 -7.656 1 95.75 119 GLU B N 1
ATOM 2260 C CA . GLU B 1 119 ? 0.524 18.672 -6.625 1 95.75 119 GLU B CA 1
ATOM 2261 C C . GLU B 1 119 ? -0.014 19.938 -5.957 1 95.75 119 GLU B C 1
ATOM 2263 O O . GLU B 1 119 ? 0.103 20.094 -4.738 1 95.75 119 GLU B O 1
ATOM 2268 N N . LEU B 1 120 ? -0.599 20.766 -6.762 1 96.25 120 LEU B N 1
ATOM 2269 C CA . LEU B 1 120 ? -1.211 21.984 -6.219 1 96.25 120 LEU B CA 1
ATOM 2270 C C . LEU B 1 120 ? -2.354 21.625 -5.27 1 96.25 120 LEU B C 1
ATOM 2272 O O . LEU B 1 120 ? -2.453 22.188 -4.176 1 96.25 120 LEU B O 1
ATOM 2276 N N . ALA B 1 121 ? -3.117 20.75 -5.734 1 95 121 ALA B N 1
ATOM 2277 C CA . ALA B 1 121 ? -4.234 20.328 -4.895 1 95 121 ALA B CA 1
ATOM 2278 C C . ALA B 1 121 ? -3.738 19.781 -3.559 1 95 121 ALA B C 1
ATOM 2280 O O . ALA B 1 121 ? -4.336 20.047 -2.514 1 95 121 ALA B O 1
ATOM 2281 N N . ALA B 1 122 ? -2.703 19.094 -3.588 1 94.56 122 ALA B N 1
ATOM 2282 C CA . ALA B 1 122 ? -2.111 18.547 -2.371 1 94.56 122 ALA B CA 1
ATOM 2283 C C . ALA B 1 122 ? -1.606 19.656 -1.457 1 94.56 122 ALA B C 1
ATOM 2285 O O . ALA B 1 122 ? -1.819 19.609 -0.243 1 94.56 122 ALA B O 1
ATOM 2286 N N . ALA B 1 123 ? -0.98 20.578 -2.027 1 96.62 123 ALA B N 1
ATOM 2287 C CA . ALA B 1 123 ? -0.469 21.703 -1.254 1 96.62 123 ALA B CA 1
ATOM 2288 C C . ALA B 1 123 ? -1.607 22.484 -0.603 1 96.62 123 ALA B C 1
ATOM 2290 O O . ALA B 1 123 ? -1.526 22.844 0.573 1 96.62 123 ALA B O 1
ATOM 2291 N N . ILE B 1 124 ? -2.631 22.719 -1.373 1 95.31 124 ILE B N 1
ATOM 2292 C CA . ILE B 1 124 ? -3.797 23.438 -0.865 1 95.31 124 ILE B CA 1
ATOM 2293 C C . ILE B 1 124 ? -4.387 22.672 0.325 1 95.31 124 ILE B C 1
ATOM 2295 O O . ILE B 1 124 ? -4.633 23.266 1.38 1 95.31 124 ILE B O 1
ATOM 2299 N N . ALA B 1 125 ? -4.531 21.469 0.121 1 92.12 125 ALA B N 1
ATOM 2300 C CA . ALA B 1 125 ? -5.098 20.641 1.183 1 92.12 125 ALA B CA 1
ATOM 2301 C C . ALA B 1 125 ? -4.215 20.656 2.428 1 92.12 125 ALA B C 1
ATOM 2303 O O . ALA B 1 125 ? -4.719 20.672 3.553 1 92.12 125 ALA B O 1
ATOM 2304 N N . LEU B 1 126 ? -2.99 20.625 2.248 1 92.94 126 LEU B N 1
ATOM 2305 C CA . LEU B 1 126 ? -2.037 20.656 3.354 1 92.94 126 LEU B CA 1
ATOM 2306 C C . LEU B 1 126 ? -2.156 21.969 4.133 1 92.94 126 LEU B C 1
ATOM 2308 O O . LEU B 1 126 ? -2.203 21.953 5.363 1 92.94 126 LEU B O 1
ATOM 2312 N N . VAL B 1 127 ? -2.242 22.984 3.428 1 94.69 127 VAL B N 1
ATOM 2313 C CA . VAL B 1 127 ? -2.357 24.297 4.07 1 94.69 127 VAL B CA 1
ATOM 2314 C C . VAL B 1 127 ? -3.67 24.375 4.848 1 94.69 127 VAL B C 1
ATOM 2316 O O . VAL B 1 127 ? -3.686 24.781 6.016 1 94.69 127 VAL B O 1
ATOM 2319 N N . GLN B 1 128 ? -4.691 23.938 4.258 1 90.94 128 GLN B N 1
ATOM 2320 C CA . GLN B 1 128 ? -6.012 23.984 4.875 1 90.94 128 GLN B CA 1
ATOM 2321 C C . GLN B 1 128 ? -6.07 23.109 6.121 1 90.94 128 GLN B C 1
ATOM 2323 O O . GLN B 1 128 ? -6.734 23.453 7.102 1 90.94 128 GLN B O 1
ATOM 2328 N N . GLY B 1 129 ? -5.363 22.109 6.074 1 86.19 129 GLY B N 1
ATOM 2329 C CA . GLY B 1 129 ? -5.449 21.141 7.152 1 86.19 129 GLY B CA 1
ATOM 2330 C C . GLY B 1 129 ? -4.484 21.422 8.289 1 86.19 129 GLY B C 1
ATOM 2331 O O . GLY B 1 129 ? -4.801 21.156 9.453 1 86.19 129 GLY B O 1
ATOM 2332 N N . ARG B 1 130 ? -3.338 21.938 7.973 1 87.69 130 ARG B N 1
ATOM 2333 C CA . ARG B 1 130 ? -2.287 21.969 8.984 1 87.69 130 ARG B CA 1
ATOM 2334 C C . ARG B 1 130 ? -1.875 23.406 9.289 1 87.69 130 ARG B C 1
ATOM 2336 O O . ARG B 1 130 ? -1.443 23.719 10.406 1 87.69 130 ARG B O 1
ATOM 2343 N N . TYR B 1 131 ? -2.053 24.297 8.336 1 92.94 131 TYR B N 1
ATOM 2344 C CA . TYR B 1 131 ? -1.399 25.594 8.492 1 92.94 131 TYR B CA 1
ATOM 2345 C C . TYR B 1 131 ? -2.414 26.719 8.422 1 92.94 131 TYR B C 1
ATOM 2347 O O . TYR B 1 131 ? -2.039 27.891 8.336 1 92.94 131 TYR B O 1
ATOM 2355 N N . GLN B 1 132 ? -3.607 26.406 8.414 1 90.12 132 GLN B N 1
ATOM 2356 C CA . GLN B 1 132 ? -4.656 27.406 8.234 1 90.12 132 GLN B CA 1
ATOM 2357 C C . GLN B 1 132 ? -4.594 28.469 9.32 1 90.12 132 GLN B C 1
ATOM 2359 O O . GLN B 1 132 ? -4.711 29.672 9.023 1 90.12 132 GLN B O 1
ATOM 2364 N N . ALA B 1 133 ? -4.453 28.047 10.531 1 90.44 133 ALA B N 1
ATOM 2365 C CA . ALA B 1 133 ? -4.422 28.984 11.648 1 90.44 133 ALA B CA 1
ATOM 2366 C C . ALA B 1 133 ? -3.246 29.938 11.523 1 90.44 133 ALA B C 1
ATOM 2368 O O . ALA B 1 133 ? -3.393 31.141 11.766 1 90.44 133 ALA B O 1
ATOM 2369 N N . LYS B 1 134 ? -2.162 29.438 11.164 1 94.56 134 LYS B N 1
ATOM 2370 C CA . LYS B 1 134 ? -0.976 30.281 10.992 1 94.56 134 LYS B CA 1
ATOM 2371 C C . LYS B 1 134 ? -1.16 31.25 9.844 1 94.56 134 LYS B C 1
ATOM 2373 O O . LYS B 1 134 ? -0.745 32.406 9.938 1 94.56 134 LYS B O 1
ATOM 2378 N N . LEU B 1 135 ? -1.721 30.812 8.82 1 94.31 135 LEU B N 1
ATOM 2379 C CA . LEU B 1 135 ? -1.974 31.672 7.672 1 94.31 135 LEU B CA 1
ATOM 2380 C C . LEU B 1 135 ? -2.955 32.781 8.031 1 94.31 135 LEU B C 1
ATOM 2382 O O . LEU B 1 135 ? -2.734 33.938 7.688 1 94.31 135 LEU B O 1
ATOM 2386 N N . ALA B 1 136 ? -3.961 32.5 8.758 1 92.25 136 ALA B N 1
ATOM 2387 C CA . ALA B 1 136 ? -4.973 33.438 9.18 1 92.25 136 ALA B CA 1
ATOM 2388 C C . ALA B 1 136 ? -4.379 34.469 10.133 1 92.25 136 ALA B C 1
ATOM 2390 O O . ALA B 1 136 ? -4.832 35.625 10.18 1 92.25 136 ALA B O 1
ATOM 2391 N N . ALA B 1 137 ? -3.393 34.062 10.836 1 94.88 137 ALA B N 1
ATOM 2392 C CA . ALA B 1 137 ? -2.721 34.938 11.781 1 94.88 137 ALA B CA 1
ATOM 2393 C C . ALA B 1 137 ? -1.71 35.844 11.078 1 94.88 137 ALA B C 1
ATOM 2395 O O . ALA B 1 137 ? -0.959 36.562 11.727 1 94.88 137 ALA B O 1
ATOM 2396 N N . GLY B 1 138 ? -1.607 35.719 9.766 1 93.56 138 GLY B N 1
ATOM 2397 C CA . GLY B 1 138 ? -0.742 36.562 8.977 1 93.56 138 GLY B CA 1
ATOM 2398 C C . GLY B 1 138 ? 0.678 36.062 8.867 1 93.56 138 GLY B C 1
ATOM 2399 O O . GLY B 1 138 ? 1.586 36.781 8.469 1 93.56 138 GLY B O 1
ATOM 2400 N N . ARG B 1 139 ? 0.851 34.781 9.227 1 96.06 139 ARG B N 1
ATOM 2401 C CA . ARG B 1 139 ? 2.186 34.188 9.164 1 96.06 139 ARG B CA 1
ATOM 2402 C C . ARG B 1 139 ? 2.416 33.5 7.836 1 96.06 139 ARG B C 1
ATOM 2404 O O . ARG B 1 139 ? 2.857 32.344 7.801 1 96.06 139 ARG B O 1
ATOM 2411 N N . ARG B 1 140 ? 2.203 34.188 6.789 1 96.5 140 ARG B N 1
ATOM 2412 C CA . ARG B 1 140 ? 2.266 33.656 5.434 1 96.5 140 ARG B CA 1
ATOM 2413 C C . ARG B 1 140 ? 3.67 33.156 5.102 1 96.5 140 ARG B C 1
ATOM 2415 O O . ARG B 1 140 ? 3.836 32.094 4.523 1 96.5 140 ARG B O 1
ATOM 2422 N N . ASP B 1 141 ? 4.633 33.906 5.5 1 97.38 141 ASP B N 1
ATOM 2423 C CA . ASP B 1 141 ? 6.02 33.562 5.199 1 97.38 141 ASP B CA 1
ATOM 2424 C C . ASP B 1 141 ? 6.422 32.25 5.895 1 97.38 141 ASP B C 1
ATOM 2426 O O . ASP B 1 141 ? 7.164 31.453 5.336 1 97.38 141 ASP B O 1
ATOM 2430 N N . LEU B 1 142 ? 5.934 32.156 7.055 1 97.62 142 LEU B N 1
ATOM 2431 C CA . LEU B 1 142 ? 6.238 30.938 7.805 1 97.62 142 LEU B CA 1
ATOM 2432 C C . LEU B 1 142 ? 5.621 29.703 7.129 1 97.62 142 LEU B C 1
ATOM 2434 O O . LEU B 1 142 ? 6.262 28.656 7.043 1 97.62 142 LEU B O 1
ATOM 2438 N N . VAL B 1 143 ? 4.43 29.875 6.684 1 97.81 143 VAL B N 1
ATOM 2439 C CA . VAL B 1 143 ? 3.738 28.781 6.02 1 97.81 143 VAL B CA 1
ATOM 2440 C C . VAL B 1 143 ? 4.426 28.469 4.691 1 97.81 143 VAL B C 1
ATOM 2442 O O . VAL B 1 143 ? 4.637 27.297 4.359 1 97.81 143 VAL B O 1
ATOM 2445 N N . ALA B 1 144 ? 4.781 29.5 3.973 1 98.25 144 ALA B N 1
ATOM 2446 C CA . ALA B 1 144 ? 5.492 29.312 2.711 1 98.25 144 ALA B CA 1
ATOM 2447 C C . ALA B 1 144 ? 6.793 28.547 2.926 1 98.25 144 ALA B C 1
ATOM 2449 O O . ALA B 1 144 ? 7.09 27.594 2.193 1 98.25 144 ALA B O 1
ATOM 2450 N N . ALA B 1 145 ? 7.531 28.969 3.938 1 98.31 145 ALA B N 1
ATOM 2451 C CA . ALA B 1 145 ? 8.797 28.312 4.254 1 98.31 145 ALA B CA 1
ATOM 2452 C C . ALA B 1 145 ? 8.578 26.844 4.602 1 98.31 145 ALA B C 1
ATOM 2454 O O . ALA B 1 145 ? 9.367 25.984 4.207 1 98.31 145 ALA B O 1
ATOM 2455 N N . ALA B 1 146 ? 7.535 26.578 5.32 1 97.44 146 ALA B N 1
ATOM 2456 C CA . ALA B 1 146 ? 7.219 25.203 5.703 1 97.44 146 ALA B CA 1
ATOM 2457 C C . ALA B 1 146 ? 6.941 24.344 4.477 1 97.44 146 ALA B C 1
ATOM 2459 O O . ALA B 1 146 ? 7.426 23.203 4.379 1 97.44 146 ALA B O 1
ATOM 2460 N N . LEU B 1 147 ? 6.188 24.859 3.551 1 98.12 147 LEU B N 1
ATOM 2461 C CA . LEU B 1 147 ? 5.863 24.125 2.336 1 98.12 147 LEU B CA 1
ATOM 2462 C C . LEU B 1 147 ? 7.113 23.875 1.493 1 98.12 147 LEU B C 1
ATOM 2464 O O . LEU B 1 147 ? 7.289 22.797 0.935 1 98.12 147 LEU B O 1
ATOM 2468 N N . LEU B 1 148 ? 7.926 24.859 1.429 1 98.19 148 LEU B N 1
ATOM 2469 C CA . LEU B 1 148 ? 9.164 24.719 0.671 1 98.19 148 LEU B CA 1
ATOM 2470 C C . LEU B 1 148 ? 10.062 23.641 1.28 1 98.19 148 LEU B C 1
ATOM 2472 O O . LEU B 1 148 ? 10.672 22.859 0.556 1 98.19 148 LEU B O 1
ATOM 2476 N N . ARG B 1 149 ? 10.148 23.609 2.57 1 97.31 149 ARG B N 1
ATOM 2477 C CA . ARG B 1 149 ? 10.938 22.578 3.252 1 97.31 149 ARG B CA 1
ATOM 2478 C C . ARG B 1 149 ? 10.375 2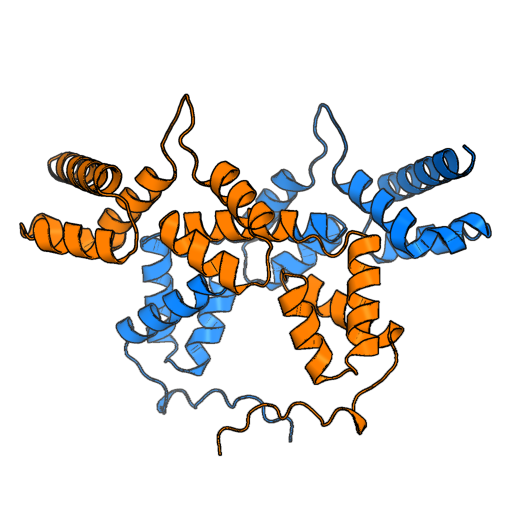1.188 2.99 1 97.31 149 ARG B C 1
ATOM 2480 O O . ARG B 1 149 ? 11.102 20.203 3.057 1 97.31 149 ARG B O 1
ATOM 2487 N N . ARG B 1 150 ? 9.141 21.156 2.707 1 96 150 ARG B N 1
ATOM 2488 C CA . ARG B 1 150 ? 8.484 19.891 2.432 1 96 150 ARG B CA 1
ATOM 2489 C C . ARG B 1 150 ? 8.641 19.5 0.967 1 96 150 ARG B C 1
ATOM 2491 O O . ARG B 1 150 ? 8.156 18.438 0.546 1 96 150 ARG B O 1
ATOM 2498 N N . GLY B 1 151 ? 9.234 20.359 0.209 1 97.75 151 GLY B N 1
ATOM 2499 C CA . GLY B 1 151 ? 9.648 19.984 -1.132 1 97.75 151 GLY B CA 1
ATOM 2500 C C . GLY B 1 151 ? 8.773 20.578 -2.219 1 97.75 151 GLY B C 1
ATOM 2501 O O . GLY B 1 151 ? 9.031 20.375 -3.408 1 97.75 151 GLY B O 1
ATOM 2502 N N . PHE B 1 152 ? 7.742 21.359 -1.873 1 98.12 152 PHE B N 1
ATOM 2503 C CA . PHE B 1 152 ? 6.906 21.984 -2.891 1 98.12 152 PHE B CA 1
ATOM 2504 C C . PHE B 1 152 ? 7.664 23.094 -3.607 1 98.12 152 PHE B C 1
ATOM 2506 O O . PHE B 1 152 ? 8.422 23.844 -2.98 1 98.12 152 PHE B O 1
ATOM 2513 N N . GLY B 1 153 ? 7.438 23.203 -4.98 1 96.5 153 GLY B N 1
ATOM 2514 C CA . GLY B 1 153 ? 8.078 24.266 -5.734 1 96.5 153 GLY B CA 1
ATOM 2515 C C . GLY B 1 153 ? 7.469 25.641 -5.473 1 96.5 153 GLY B C 1
ATOM 2516 O O . GLY B 1 153 ? 6.312 25.734 -5.062 1 96.5 153 GLY B O 1
ATOM 2517 N N . TYR B 1 154 ? 8.188 26.594 -5.789 1 96.31 154 TYR B N 1
ATOM 2518 C CA . TYR B 1 154 ? 7.797 27.984 -5.504 1 96.31 154 TYR B CA 1
ATOM 2519 C C . TYR B 1 154 ? 6.484 28.328 -6.195 1 96.31 154 TYR B C 1
ATOM 2521 O O . TYR B 1 154 ? 5.57 28.859 -5.57 1 96.31 154 TYR B O 1
ATOM 2529 N N . PRO B 1 155 ? 6.336 28.016 -7.477 1 95.62 155 PRO B N 1
ATOM 2530 C CA . PRO B 1 155 ? 5.066 28.344 -8.125 1 95.62 155 PRO B CA 1
ATOM 2531 C C . PRO B 1 155 ? 3.867 27.688 -7.445 1 95.62 155 PRO B C 1
ATOM 2533 O O . PRO B 1 155 ? 2.818 28.312 -7.297 1 95.62 155 PRO B O 1
ATOM 2536 N N . VAL B 1 156 ? 4.016 26.516 -7.008 1 96.5 156 VAL B N 1
ATOM 2537 C CA . VAL B 1 156 ? 2.945 25.781 -6.344 1 96.5 156 VAL B CA 1
ATOM 2538 C C . VAL B 1 156 ? 2.631 26.422 -4.996 1 96.5 156 VAL B C 1
ATOM 2540 O O . VAL B 1 156 ? 1.463 26.609 -4.648 1 96.5 156 VAL B O 1
ATOM 2543 N N . VAL B 1 157 ? 3.646 26.766 -4.293 1 97.88 157 VAL B N 1
ATOM 2544 C CA . VAL B 1 157 ? 3.494 27.359 -2.973 1 97.88 157 VAL B CA 1
ATOM 2545 C C . VAL B 1 157 ? 2.73 28.688 -3.086 1 97.88 157 VAL B C 1
ATOM 2547 O O . VAL B 1 157 ? 1.76 28.906 -2.359 1 97.88 157 VAL B O 1
ATOM 2550 N N . ARG B 1 158 ? 3.135 29.469 -3.959 1 97 158 ARG B N 1
ATOM 2551 C CA . ARG B 1 158 ? 2.498 30.766 -4.16 1 97 158 ARG B CA 1
ATOM 2552 C C . ARG B 1 158 ? 1.019 30.594 -4.496 1 97 158 ARG B C 1
ATOM 2554 O O . ARG B 1 158 ? 0.167 31.281 -3.918 1 97 158 ARG B O 1
ATOM 2561 N N . ARG B 1 159 ? 0.736 29.734 -5.383 1 96.25 159 ARG B N 1
ATOM 2562 C CA . ARG B 1 159 ? -0.641 29.516 -5.816 1 96.25 159 ARG B CA 1
ATOM 2563 C C . ARG B 1 159 ? -1.482 28.922 -4.695 1 96.25 159 ARG B C 1
ATOM 2565 O O . ARG B 1 159 ? -2.641 29.297 -4.512 1 96.25 159 ARG B O 1
ATOM 2572 N N . ALA B 1 160 ? -0.909 28.016 -4.016 1 97.19 160 ALA B N 1
ATOM 2573 C CA . ALA B 1 160 ? -1.633 27.375 -2.928 1 97.19 160 ALA B CA 1
ATOM 2574 C C . ALA B 1 160 ? -2.031 28.375 -1.854 1 97.19 160 ALA B C 1
ATOM 2576 O O . ALA B 1 160 ? -3.172 28.375 -1.385 1 97.19 160 ALA B O 1
ATOM 2577 N N . LEU B 1 161 ? -1.143 29.203 -1.483 1 97.06 161 LEU B N 1
ATOM 2578 C CA . LEU B 1 161 ? -1.413 30.203 -0.456 1 97.06 161 LEU B CA 1
ATOM 2579 C C . LEU B 1 161 ? -2.473 31.203 -0.927 1 97.06 161 LEU B C 1
ATOM 2581 O O . LEU B 1 161 ? -3.379 31.547 -0.169 1 97.06 161 LEU B O 1
ATOM 2585 N N . ALA B 1 162 ? -2.35 31.578 -2.15 1 95.38 162 ALA B N 1
ATOM 2586 C CA . ALA B 1 162 ? -3.328 32.5 -2.717 1 95.38 162 ALA B CA 1
ATOM 2587 C C . ALA B 1 162 ? -4.727 31.891 -2.703 1 95.38 162 ALA B C 1
ATOM 2589 O O . ALA B 1 162 ? -5.699 32.562 -2.355 1 95.38 162 ALA B O 1
ATOM 2590 N N . GLU B 1 163 ? -4.824 30.672 -3.064 1 94.56 163 GLU B N 1
ATOM 2591 C CA . GLU B 1 163 ? -6.113 30 -3.139 1 94.56 163 GLU B CA 1
ATOM 2592 C C . GLU B 1 163 ? -6.746 29.859 -1.756 1 94.56 163 GLU B C 1
ATOM 2594 O O . GLU B 1 163 ? -7.953 30.062 -1.596 1 94.56 163 GLU B O 1
ATOM 2599 N N . VAL B 1 164 ? -5.992 29.562 -0.783 1 94.19 164 VAL B N 1
ATOM 2600 C CA . VAL B 1 164 ? -6.523 29.359 0.561 1 94.19 164 VAL B CA 1
ATOM 2601 C C . VAL B 1 164 ? -6.949 30.703 1.156 1 94.19 164 VAL B C 1
ATOM 2603 O O . VAL B 1 164 ? -7.969 30.781 1.842 1 94.19 164 VAL B O 1
ATOM 2606 N N . GLU B 1 165 ? -6.199 31.672 0.92 1 92.5 165 GLU B N 1
ATOM 2607 C CA . GLU B 1 165 ? -6.523 33 1.422 1 92.5 165 GLU B CA 1
ATOM 2608 C C . GLU B 1 165 ? -7.809 33.531 0.791 1 92.5 165 GLU B C 1
ATOM 2610 O O . GLU B 1 165 ? -8.57 34.25 1.434 1 92.5 165 GLU B O 1
ATOM 2615 N N . GLN B 1 166 ? -8.008 33.188 -0.378 1 88.31 166 GLN B N 1
ATOM 2616 C CA . GLN B 1 166 ? -9.227 33.625 -1.062 1 88.31 166 GLN B CA 1
ATOM 2617 C C . GLN B 1 166 ? -10.445 32.906 -0.506 1 88.31 166 GLN B C 1
ATOM 2619 O O . GLN B 1 166 ? -11.539 33.469 -0.438 1 88.31 166 GLN B O 1
ATOM 2624 N N . THR B 1 167 ? -10.328 31.688 -0.198 1 78.88 167 THR B N 1
ATOM 2625 C CA . THR B 1 167 ? -11.453 30.891 0.309 1 78.88 167 THR B CA 1
ATOM 2626 C C . THR B 1 167 ? -11.781 31.297 1.747 1 78.88 167 THR B C 1
ATOM 2628 O O . THR B 1 167 ? -12.93 31.188 2.174 1 78.88 167 THR B O 1
ATOM 2631 N N . SER B 1 168 ? -10.859 31.625 2.615 1 70.31 168 SER B N 1
ATOM 2632 C CA . SER B 1 168 ? -11.086 32.031 3.994 1 70.31 168 SER B CA 1
ATOM 2633 C C . SER B 1 168 ? -11.781 33.406 4.051 1 70.31 168 SER B C 1
ATOM 2635 O O . SER B 1 168 ? -12.461 33.719 5.031 1 70.31 168 SER B O 1
ATOM 2637 N N . ASP B 1 169 ? -11.602 34.188 3.088 1 63.53 169 ASP B N 1
ATOM 2638 C CA . ASP B 1 169 ? -12.258 35.5 3.035 1 63.53 169 ASP B CA 1
ATOM 2639 C C . ASP B 1 169 ? -13.734 35.375 2.666 1 63.53 169 ASP B C 1
ATOM 2641 O O . ASP B 1 169 ? -14.539 36.25 2.979 1 63.53 169 ASP B O 1
ATOM 2645 N N . LEU B 1 170 ? -14.055 34.219 2.164 1 48.5 170 LEU B N 1
ATOM 2646 C CA . LEU B 1 170 ? -15.477 34.062 1.874 1 48.5 170 LEU B CA 1
ATOM 2647 C C . LEU B 1 170 ? -16.219 33.5 3.074 1 48.5 170 LEU B C 1
ATOM 2649 O O . LEU B 1 170 ? -15.68 32.656 3.814 1 48.5 170 LEU B O 1
#